Protein AF-A0AAN8GGE6-F1 (afdb_monomer)

pLDDT: mean 89.42, std 13.17, range [39.53, 98.44]

Organism: NCBI:txid159716

Radius of gyration: 21.79 Å; Cα contacts (8 Å, |Δi|>4): 228; chains: 1; bounding box: 52×51×60 Å

Structure (mmCIF, N/CA/C/O backbone):
data_AF-A0AAN8GGE6-F1
#
_entry.id   AF-A0AAN8GGE6-F1
#
loop_
_atom_site.group_PDB
_atom_site.id
_atom_site.type_symbol
_atom_site.label_atom_id
_atom_site.label_alt_id
_atom_site.label_comp_id
_atom_site.label_asym_id
_atom_site.label_entity_id
_atom_site.label_seq_id
_atom_site.pdbx_PDB_ins_code
_atom_site.Cartn_x
_atom_site.Cartn_y
_atom_site.Cartn_z
_atom_site.occupancy
_atom_site.B_iso_or_equiv
_atom_site.auth_seq_id
_atom_site.auth_comp_id
_atom_site.auth_asym_id
_atom_site.auth_atom_id
_atom_site.pdbx_PDB_model_num
ATOM 1 N N . MET A 1 1 ? -13.659 -5.351 30.958 1.00 67.38 1 MET A N 1
ATOM 2 C CA . MET A 1 1 ? -13.603 -5.005 29.527 1.00 67.38 1 MET A CA 1
ATOM 3 C C . MET A 1 1 ? -12.638 -5.976 28.866 1.00 67.38 1 MET A C 1
ATOM 5 O O . MET A 1 1 ? -11.586 -6.236 29.444 1.00 67.38 1 MET A O 1
ATOM 9 N N . SER A 1 2 ? -13.025 -6.611 27.761 1.00 87.81 2 SER A N 1
ATOM 10 C CA . SER A 1 2 ? -12.141 -7.541 27.042 1.00 87.81 2 SER A CA 1
ATOM 11 C C . SER A 1 2 ? -11.006 -6.789 26.331 1.00 87.81 2 SER A C 1
ATOM 13 O O . SER A 1 2 ? -11.135 -5.594 26.071 1.00 87.81 2 SER A O 1
ATOM 15 N N . LYS A 1 3 ? -9.899 -7.470 25.986 1.00 90.38 3 LYS A N 1
ATOM 16 C CA . LYS A 1 3 ? -8.789 -6.857 25.223 1.00 90.38 3 LYS A CA 1
ATOM 17 C C . LYS A 1 3 ? -9.277 -6.218 23.911 1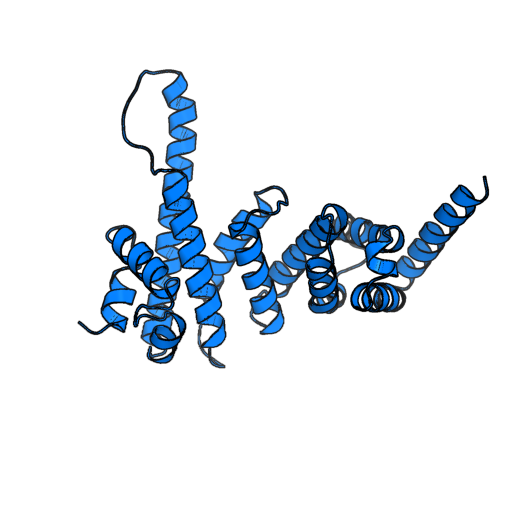.00 90.38 3 LYS A C 1
ATOM 19 O O . LYS A 1 3 ? -8.862 -5.114 23.582 1.00 90.38 3 LYS A O 1
ATOM 24 N N . ARG A 1 4 ? -10.198 -6.893 23.208 1.00 93.50 4 ARG A N 1
ATOM 25 C CA . ARG A 1 4 ? -10.835 -6.415 21.967 1.00 93.50 4 ARG A CA 1
ATOM 26 C C . ARG A 1 4 ? -11.615 -5.121 22.173 1.00 93.50 4 ARG A C 1
ATOM 28 O O . ARG A 1 4 ? -11.459 -4.196 21.392 1.00 93.50 4 ARG A O 1
ATOM 35 N N . GLU A 1 5 ? -12.438 -5.066 23.218 1.00 93.12 5 GLU A N 1
ATOM 36 C CA . GLU A 1 5 ? -13.221 -3.870 23.556 1.00 93.12 5 GLU A CA 1
ATOM 37 C C . GLU A 1 5 ? -12.307 -2.706 23.938 1.00 93.12 5 GLU A C 1
ATOM 39 O O . GLU A 1 5 ? -12.493 -1.608 23.434 1.00 93.12 5 GLU A O 1
ATOM 44 N N . ALA A 1 6 ? -11.282 -2.951 24.758 1.00 94.50 6 ALA A N 1
ATOM 45 C CA . ALA A 1 6 ? -10.338 -1.909 25.155 1.00 94.50 6 ALA A CA 1
ATOM 46 C C . ALA A 1 6 ? -9.578 -1.325 23.951 1.00 94.50 6 ALA A C 1
ATOM 48 O O . ALA A 1 6 ? -9.424 -0.113 23.853 1.00 94.50 6 ALA A O 1
ATOM 49 N N . PHE A 1 7 ? -9.151 -2.176 23.012 1.00 96.56 7 PHE A N 1
ATOM 50 C CA . PHE A 1 7 ? -8.510 -1.724 21.777 1.00 96.56 7 PHE A CA 1
ATOM 51 C C . PHE A 1 7 ? -9.483 -0.986 20.843 1.00 96.56 7 PHE A C 1
ATOM 53 O O . PHE A 1 7 ? -9.129 0.014 20.229 1.00 96.56 7 PHE A O 1
ATOM 60 N N . LEU A 1 8 ? -10.733 -1.445 20.748 1.00 95.81 8 LEU A N 1
ATOM 61 C CA . LEU A 1 8 ? -11.764 -0.769 19.960 1.00 95.81 8 LEU A CA 1
ATOM 62 C C . LEU A 1 8 ? -12.095 0.622 20.528 1.00 95.81 8 LEU A C 1
ATOM 64 O O . LEU A 1 8 ? -12.329 1.562 19.769 1.00 95.81 8 LEU A O 1
ATOM 68 N N . GLU A 1 9 ? -12.144 0.766 21.852 1.00 95.19 9 GLU A N 1
ATOM 69 C CA . GLU A 1 9 ? -12.436 2.046 22.506 1.00 95.19 9 GLU A CA 1
ATOM 70 C C . GLU A 1 9 ? -11.272 3.034 22.480 1.00 95.19 9 GLU A C 1
ATOM 72 O O . GLU A 1 9 ? -11.514 4.238 22.507 1.00 95.19 9 GLU A O 1
ATOM 77 N N . SER A 1 10 ? -10.033 2.559 22.345 1.00 96.06 10 SER A N 1
ATOM 78 C CA . SER A 1 10 ? -8.882 3.455 22.227 1.00 96.06 10 SER A CA 1
ATOM 79 C C . SER A 1 10 ? -8.765 4.124 20.854 1.00 96.06 10 SER A C 1
ATOM 81 O O . SER A 1 10 ? -8.135 5.167 20.742 1.00 96.06 10 SER A O 1
ATOM 83 N N . CYS A 1 11 ? -9.386 3.571 19.805 1.00 94.88 11 CYS A N 1
ATOM 84 C CA . CYS A 1 11 ? -9.305 4.082 18.431 1.00 94.88 11 CYS A CA 1
ATOM 85 C C . CYS A 1 11 ? -10.150 5.357 18.196 1.00 94.88 11 CYS A C 1
ATOM 87 O O . CYS A 1 11 ? -10.961 5.410 17.276 1.00 94.88 11 CYS A O 1
ATOM 89 N N . CYS A 1 12 ? -10.000 6.384 19.025 1.00 93.00 12 CYS A N 1
ATOM 90 C CA . CYS A 1 12 ? -10.613 7.701 18.848 1.00 93.00 12 CYS A CA 1
ATOM 91 C C . CYS A 1 12 ? -9.647 8.806 19.289 1.00 93.00 12 CYS A C 1
ATOM 93 O O . CYS A 1 12 ? -8.657 8.542 19.968 1.00 93.00 12 CYS A O 1
ATOM 95 N N . THR A 1 13 ? -9.932 10.045 18.894 1.00 89.31 13 THR A N 1
ATOM 96 C CA . THR A 1 13 ? -9.102 11.220 19.210 1.00 89.31 13 THR A CA 1
ATOM 97 C C . THR A 1 13 ? -8.959 11.450 20.712 1.00 89.31 13 THR A C 1
ATOM 99 O O . THR A 1 13 ? -7.875 11.761 21.188 1.00 89.31 13 THR A O 1
ATOM 102 N N . GLU A 1 14 ? -10.023 11.211 21.476 1.00 90.50 14 GLU A N 1
ATOM 103 C CA . GLU A 1 14 ? -10.060 11.378 22.936 1.00 90.50 14 GLU A CA 1
ATOM 104 C C . GLU A 1 14 ? -9.128 10.407 23.682 1.00 90.50 14 GLU A C 1
ATOM 106 O O . GLU A 1 14 ? -8.645 10.734 24.762 1.00 90.50 14 GLU A O 1
ATOM 111 N N . ASN A 1 15 ? -8.861 9.228 23.104 1.00 92.25 15 ASN A N 1
ATOM 112 C CA . ASN A 1 15 ? -8.049 8.161 23.703 1.00 92.25 15 ASN A CA 1
ATOM 113 C C . ASN A 1 15 ? -6.827 7.812 22.835 1.00 92.25 15 ASN A C 1
ATOM 115 O O . ASN A 1 15 ? -6.328 6.682 22.868 1.00 92.25 15 ASN A O 1
ATOM 119 N N . VAL A 1 16 ? -6.338 8.769 22.043 1.00 93.25 16 VAL A N 1
ATOM 120 C CA . VAL A 1 16 ? -5.270 8.534 21.061 1.00 93.25 16 VAL A CA 1
ATOM 121 C C . VAL A 1 16 ? -3.981 8.006 21.704 1.00 93.25 16 VAL A C 1
ATOM 123 O O . VAL A 1 16 ? -3.332 7.117 21.150 1.00 93.25 16 VAL A O 1
ATOM 126 N N . ASP A 1 17 ? -3.648 8.459 22.914 1.00 93.94 17 ASP A N 1
ATOM 127 C CA . ASP A 1 17 ? -2.483 7.973 23.661 1.00 93.94 17 ASP A CA 1
ATOM 128 C C . ASP A 1 17 ? -2.610 6.492 24.043 1.00 93.94 17 ASP A C 1
ATOM 130 O O . ASP A 1 17 ? -1.637 5.736 23.959 1.00 93.94 17 ASP A O 1
ATOM 134 N N . ASP A 1 18 ? -3.815 6.039 24.403 1.00 95.12 18 ASP A N 1
ATOM 135 C CA . ASP A 1 18 ? -4.077 4.627 24.680 1.00 95.12 18 ASP A CA 1
ATOM 136 C C . ASP A 1 18 ? -3.971 3.790 23.402 1.00 95.12 18 ASP A C 1
ATOM 138 O O . ASP A 1 18 ? -3.413 2.688 23.427 1.00 95.12 18 ASP A O 1
ATOM 142 N N . PHE A 1 19 ? -4.441 4.312 22.263 1.00 96.88 19 PHE A N 1
ATOM 143 C CA . PHE A 1 19 ? -4.245 3.668 20.965 1.00 96.88 19 PHE A CA 1
ATOM 144 C C . PHE A 1 19 ? -2.756 3.500 20.660 1.00 96.88 19 PHE A C 1
ATOM 146 O O . PHE A 1 19 ? -2.301 2.380 20.415 1.00 96.88 19 PHE A O 1
ATOM 153 N N . LEU A 1 20 ? -1.974 4.577 20.754 1.00 96.00 20 LEU A N 1
ATOM 154 C CA . LEU A 1 20 ? -0.531 4.538 20.522 1.00 96.00 20 LEU A CA 1
ATOM 155 C C . LEU A 1 20 ? 0.178 3.588 21.490 1.00 96.00 20 LEU A C 1
ATOM 157 O O . LEU A 1 20 ? 1.096 2.869 21.086 1.00 96.00 20 LEU A O 1
ATOM 161 N N . ARG A 1 21 ? -0.278 3.505 22.743 1.00 94.94 21 ARG A N 1
ATOM 162 C CA . AR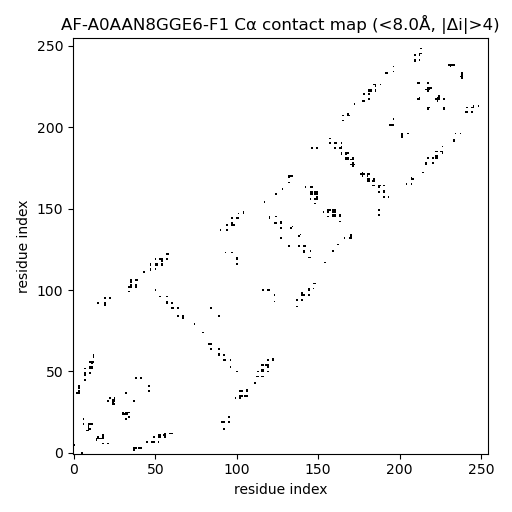G A 1 21 ? 0.227 2.531 23.711 1.00 94.94 21 ARG A CA 1
ATOM 163 C C . ARG A 1 21 ? -0.021 1.093 23.255 1.00 94.94 21 ARG A C 1
ATOM 165 O O . ARG A 1 21 ? 0.901 0.285 23.331 1.00 94.94 21 ARG A O 1
ATOM 172 N N . PHE A 1 22 ? -1.203 0.758 22.737 1.00 95.94 22 PHE A N 1
ATOM 173 C CA . PHE A 1 22 ? -1.452 -0.573 22.164 1.00 95.94 22 PHE A CA 1
ATOM 174 C C . PHE A 1 22 ? -0.552 -0.873 20.960 1.00 95.94 22 PHE A C 1
ATOM 176 O O . PHE A 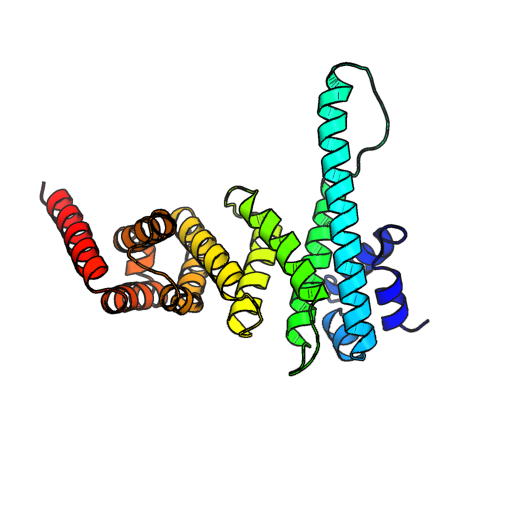1 22 ? -0.020 -1.981 20.854 1.00 95.94 22 PHE A O 1
ATOM 183 N N . ILE A 1 23 ? -0.313 0.112 20.089 1.00 96.00 23 ILE A N 1
ATOM 184 C CA . ILE A 1 23 ? 0.617 -0.036 18.960 1.00 96.00 23 ILE A CA 1
ATOM 185 C C . ILE A 1 23 ? 2.046 -0.302 19.453 1.00 96.00 23 ILE A C 1
ATOM 187 O O . ILE A 1 23 ? 2.739 -1.169 18.914 1.00 96.00 23 ILE A O 1
ATOM 191 N N . GLN A 1 24 ? 2.492 0.398 20.499 1.00 93.94 24 GLN A N 1
ATOM 192 C CA . GLN A 1 24 ? 3.794 0.154 21.121 1.00 93.94 24 GLN A CA 1
ATOM 193 C C . GLN A 1 24 ? 3.881 -1.243 21.744 1.00 93.94 24 GLN A C 1
ATOM 195 O O . GLN A 1 24 ? 4.893 -1.919 21.557 1.00 93.94 24 GLN A O 1
ATOM 200 N N . LEU A 1 25 ? 2.827 -1.698 22.431 1.00 93.94 25 LEU A N 1
ATOM 201 C CA . LEU A 1 25 ? 2.770 -3.043 23.007 1.00 93.94 25 LEU A CA 1
ATOM 202 C C . LEU A 1 25 ? 2.900 -4.121 21.925 1.00 93.94 25 LEU A C 1
ATOM 204 O O . LEU A 1 25 ? 3.713 -5.020 22.087 1.00 93.94 25 LEU A O 1
ATOM 208 N N . HIS A 1 26 ? 2.206 -3.987 20.791 1.00 93.88 26 HIS A N 1
ATOM 209 C CA . HIS A 1 26 ? 2.340 -4.929 19.672 1.00 93.88 26 HIS A CA 1
ATOM 210 C C . HIS A 1 26 ? 3.750 -4.950 19.062 1.00 93.88 26 HIS A C 1
ATOM 212 O O . HIS A 1 26 ? 4.267 -6.002 18.686 1.00 93.88 26 HIS A O 1
ATOM 218 N N . ARG A 1 27 ? 4.420 -3.796 18.982 1.00 91.94 27 ARG A N 1
ATOM 219 C CA . ARG A 1 27 ? 5.813 -3.732 18.503 1.00 91.94 27 ARG A CA 1
ATOM 220 C C . ARG A 1 27 ? 6.788 -4.376 19.479 1.00 91.94 27 ARG A C 1
ATOM 222 O O . ARG A 1 27 ? 7.837 -4.875 19.058 1.00 91.94 27 ARG A O 1
ATOM 229 N N . ASN A 1 28 ? 6.460 -4.362 20.767 1.00 90.75 28 ASN A N 1
ATOM 230 C CA . ASN A 1 28 ? 7.264 -4.998 21.787 1.00 90.75 28 ASN A CA 1
ATOM 231 C C . ASN A 1 28 ? 6.949 -6.498 21.879 1.00 90.75 28 ASN A C 1
ATOM 233 O O . ASN A 1 28 ? 6.062 -6.927 22.605 1.00 90.75 28 ASN A O 1
ATOM 237 N N . LYS A 1 29 ? 7.757 -7.317 21.199 1.00 77.44 29 LYS A N 1
ATOM 238 C CA . LYS A 1 29 ? 7.593 -8.782 21.141 1.00 77.44 29 LYS A CA 1
ATOM 239 C C . LYS A 1 29 ? 7.678 -9.512 22.490 1.00 77.44 29 LYS A C 1
ATOM 241 O O . LYS A 1 29 ? 7.500 -10.726 22.523 1.00 77.44 29 LYS A O 1
ATOM 246 N N . THR A 1 30 ? 8.024 -8.824 23.579 1.00 81.62 30 THR A N 1
ATOM 247 C CA . THR A 1 30 ? 8.014 -9.399 24.932 1.00 81.62 30 THR A CA 1
ATOM 248 C C . THR A 1 30 ? 6.671 -9.240 25.642 1.00 81.62 30 THR A C 1
ATOM 250 O O . THR A 1 30 ? 6.470 -9.862 26.681 1.00 81.62 30 THR A O 1
ATOM 253 N N . GLU A 1 31 ? 5.773 -8.404 25.119 1.00 80.12 31 GLU A N 1
ATOM 254 C CA . GLU A 1 31 ? 4.458 -8.129 25.698 1.00 80.12 31 GLU A CA 1
ATOM 255 C C . GLU A 1 31 ? 3.378 -9.055 25.107 1.00 80.12 31 GLU A C 1
ATOM 257 O O . GLU A 1 31 ? 3.472 -9.464 23.950 1.00 80.12 31 GLU A O 1
ATOM 262 N N . PRO A 1 32 ? 2.316 -9.392 25.864 1.00 85.00 32 PRO A N 1
ATOM 263 C CA . PRO A 1 32 ? 1.293 -10.362 25.459 1.00 85.00 32 PRO A CA 1
ATOM 264 C C . PRO A 1 32 ? 0.151 -9.740 24.629 1.00 85.00 32 PRO A C 1
ATOM 266 O O . PRO A 1 32 ? -0.997 -10.199 24.711 1.00 85.00 32 PRO A O 1
ATOM 269 N N . PHE A 1 33 ? 0.412 -8.635 23.928 1.00 92.56 33 PHE A N 1
ATOM 270 C CA . PHE A 1 33 ? -0.580 -7.958 23.095 1.00 92.56 33 PHE A CA 1
ATOM 271 C C . PHE A 1 33 ? -0.138 -7.987 21.640 1.00 92.56 33 PHE A C 1
ATOM 273 O O . PHE A 1 33 ? 0.924 -7.470 21.310 1.00 92.56 33 PHE A O 1
ATOM 280 N N . ASP A 1 34 ? -0.989 -8.534 20.781 1.00 94.25 34 ASP A N 1
ATOM 281 C CA . ASP A 1 34 ? -0.763 -8.590 19.348 1.00 94.25 34 ASP A CA 1
ATOM 282 C C . ASP A 1 34 ? -2.017 -8.129 18.593 1.00 94.25 34 ASP A C 1
ATOM 284 O O . ASP A 1 34 ? -3.132 -8.571 18.877 1.00 94.25 34 ASP A O 1
ATOM 288 N N . VAL A 1 35 ? -1.839 -7.195 17.655 1.00 96.25 35 VAL A N 1
ATOM 289 C CA . VAL A 1 35 ? -2.949 -6.626 16.879 1.00 96.25 35 VAL A CA 1
ATOM 290 C C . VAL A 1 35 ? -3.565 -7.674 15.952 1.00 96.25 35 VAL A C 1
ATOM 292 O O . VAL A 1 35 ? -4.786 -7.694 15.812 1.00 96.25 35 VAL A O 1
ATOM 295 N N . GLU A 1 36 ? -2.765 -8.557 15.346 1.00 95.00 36 GLU A N 1
ATOM 296 C CA . GLU A 1 36 ? -3.264 -9.612 14.460 1.00 95.00 36 GLU A CA 1
ATOM 297 C C . GLU A 1 36 ? -4.168 -10.572 15.243 1.00 95.00 36 GLU A C 1
ATOM 299 O O . GLU A 1 36 ? -5.299 -10.824 14.827 1.00 95.00 36 GLU A O 1
ATOM 304 N N . GLU A 1 37 ? -3.721 -11.031 16.417 1.00 94.69 37 GLU A N 1
ATOM 305 C CA . GLU A 1 37 ? -4.505 -11.903 17.304 1.00 94.69 37 GLU A CA 1
ATOM 306 C C . GLU A 1 37 ? -5.831 -11.249 17.719 1.00 94.69 37 GLU A C 1
ATOM 308 O O . GLU A 1 37 ? -6.901 -11.850 17.597 1.00 94.69 37 GLU A O 1
ATOM 313 N N . VAL A 1 38 ? -5.790 -9.983 18.146 1.00 96.19 38 VAL A N 1
ATOM 314 C CA . VAL A 1 38 ? -6.995 -9.237 18.544 1.00 96.19 38 VAL A CA 1
ATOM 315 C C . VAL A 1 38 ? -7.986 -9.122 17.382 1.00 96.19 38 VAL A C 1
ATOM 317 O O . VAL A 1 38 ? -9.188 -9.315 17.578 1.00 96.19 38 VAL A O 1
ATOM 320 N N . LEU A 1 39 ? -7.500 -8.843 16.172 1.00 96.38 39 LEU A N 1
ATOM 321 C CA . LEU A 1 39 ? -8.319 -8.737 14.963 1.00 96.38 39 LEU A CA 1
ATOM 322 C C . LEU A 1 39 ? -8.910 -10.086 14.518 1.00 96.38 39 LEU A C 1
ATOM 324 O O . LEU A 1 39 ? -10.042 -10.120 14.020 1.00 96.38 39 LEU A O 1
ATOM 328 N N . GLN A 1 40 ? -8.175 -11.188 14.707 1.00 95.25 40 GLN A N 1
ATOM 329 C CA . GLN A 1 40 ? -8.659 -12.550 14.453 1.00 95.25 40 GLN A CA 1
ATOM 330 C C . GLN A 1 40 ? -9.796 -12.930 15.407 1.00 95.25 40 GLN A C 1
ATOM 332 O O . GLN A 1 40 ? -10.769 -13.559 14.992 1.00 95.25 40 GLN A O 1
ATOM 337 N N . GLU A 1 41 ? -9.703 -12.523 16.675 1.00 95.06 41 GLU A N 1
ATOM 338 C CA . GLU A 1 41 ? -10.746 -12.773 17.670 1.00 95.06 41 GLU A CA 1
ATOM 339 C C . GLU A 1 41 ? -11.991 -11.891 17.476 1.00 95.06 41 GLU A C 1
ATOM 341 O O . GLU A 1 41 ? -13.062 -12.213 18.000 1.00 95.06 41 GLU A O 1
ATOM 346 N N . MET A 1 42 ? -11.887 -10.753 16.784 1.00 95.62 42 MET A N 1
ATOM 347 C CA . MET A 1 42 ? -13.035 -9.882 16.522 1.00 95.62 42 MET A CA 1
ATOM 348 C C . MET A 1 42 ? -14.054 -10.554 15.592 1.00 95.62 42 MET A C 1
ATOM 350 O O . MET A 1 42 ? -13.711 -11.301 14.675 1.00 95.62 42 MET A O 1
ATOM 354 N N . ASN A 1 43 ? -15.340 -10.274 15.802 1.00 94.00 43 ASN A N 1
ATOM 355 C CA . ASN A 1 43 ? -16.363 -10.608 14.810 1.00 94.00 43 ASN A CA 1
ATOM 356 C C . ASN A 1 43 ? -16.403 -9.550 13.682 1.00 94.00 43 ASN A C 1
ATOM 358 O O . ASN A 1 43 ? -15.683 -8.549 13.719 1.00 94.00 43 ASN A O 1
ATOM 362 N N . ARG A 1 44 ? -17.242 -9.776 12.665 1.00 94.00 44 ARG A N 1
ATOM 363 C CA . ARG A 1 44 ? -17.364 -8.883 11.497 1.00 94.00 44 ARG A CA 1
ATOM 364 C C . ARG A 1 44 ? -17.766 -7.460 11.881 1.00 94.00 44 ARG A C 1
ATOM 366 O O . ARG A 1 44 ? -17.132 -6.509 11.434 1.00 94.00 44 ARG A O 1
ATOM 373 N N . ASP A 1 45 ? -18.756 -7.323 12.758 1.00 94.12 45 ASP A N 1
ATOM 374 C CA . ASP A 1 45 ? -19.273 -6.020 13.189 1.00 94.12 45 ASP A CA 1
ATOM 375 C C . ASP A 1 45 ? -18.224 -5.232 13.988 1.00 94.12 45 ASP A C 1
ATOM 377 O O . ASP A 1 45 ? -18.073 -4.022 13.814 1.00 94.12 45 ASP A O 1
ATOM 381 N N . GLN A 1 46 ? -17.441 -5.922 14.824 1.00 95.50 46 GLN A N 1
ATOM 382 C CA . GLN A 1 46 ? -16.325 -5.334 15.564 1.00 95.50 46 GLN A CA 1
ATOM 383 C C . GLN A 1 46 ? -15.225 -4.839 14.623 1.00 95.50 46 GLN A C 1
ATOM 385 O O . GLN A 1 46 ? -14.757 -3.715 14.795 1.00 95.50 46 GLN A O 1
ATOM 390 N N . ARG A 1 47 ? -14.850 -5.625 13.603 1.00 96.62 47 ARG A N 1
ATOM 391 C CA . ARG A 1 47 ? -13.879 -5.191 12.585 1.00 96.62 47 ARG A CA 1
ATOM 392 C C . ARG A 1 47 ? -14.372 -3.973 11.811 1.00 96.62 47 ARG A C 1
ATOM 394 O O . ARG A 1 47 ? -13.635 -3.004 11.669 1.00 96.62 47 ARG A O 1
ATOM 401 N N . GLN A 1 48 ? -15.626 -3.983 11.368 1.00 96.06 48 GLN A N 1
ATOM 402 C CA . GLN A 1 48 ? -16.204 -2.850 10.647 1.00 96.06 48 GLN A CA 1
ATOM 403 C C . GLN A 1 48 ? -16.244 -1.586 11.517 1.00 96.06 48 GLN A C 1
ATOM 405 O O . GLN A 1 48 ? -15.888 -0.503 11.050 1.00 96.06 48 GLN A O 1
ATOM 410 N N . THR A 1 49 ? -16.612 -1.728 12.792 1.00 97.06 49 THR A N 1
ATOM 411 C CA . THR A 1 49 ? -16.596 -0.624 13.762 1.00 97.06 49 THR A CA 1
ATOM 412 C C . THR A 1 49 ? -15.182 -0.086 13.961 1.00 97.06 49 THR A C 1
ATOM 414 O O . THR A 1 49 ? -14.984 1.127 13.942 1.00 97.06 49 THR A O 1
ATOM 417 N N . LEU A 1 50 ? -14.191 -0.973 14.098 1.00 98.00 50 LEU A N 1
ATOM 418 C CA . LEU A 1 50 ? -12.787 -0.594 14.221 1.00 98.00 50 LEU A CA 1
ATOM 419 C C . LEU A 1 50 ? -12.328 0.213 13.005 1.00 98.00 50 LEU A C 1
ATOM 421 O O . LEU A 1 50 ? -11.757 1.284 13.167 1.00 98.00 50 LEU A O 1
ATOM 425 N N . TRP A 1 51 ? -12.602 -0.259 11.790 1.00 98.12 51 TRP A N 1
ATOM 426 C CA . TRP A 1 51 ? -12.199 0.446 10.572 1.00 98.12 51 TRP A CA 1
ATOM 427 C C . TRP A 1 51 ? -12.865 1.815 10.441 1.00 98.12 51 TRP A C 1
ATOM 429 O O . TRP A 1 51 ? -12.210 2.767 10.025 1.00 98.12 51 TRP A O 1
ATOM 439 N N . GLY A 1 52 ? -14.138 1.935 10.832 1.00 98.06 52 GLY A N 1
ATOM 440 C CA . GLY A 1 52 ? -14.824 3.227 10.901 1.00 98.06 52 GLY A CA 1
ATOM 441 C C . GLY A 1 52 ? -14.144 4.180 11.883 1.00 98.06 52 GLY A C 1
ATOM 442 O O . GLY A 1 52 ? -13.837 5.315 11.530 1.00 98.06 52 GLY A O 1
ATOM 443 N N . LYS A 1 53 ? -13.824 3.687 13.083 1.00 98.31 53 LYS A N 1
ATOM 444 C CA . LYS A 1 53 ? -13.088 4.434 14.108 1.00 98.31 53 LYS A CA 1
ATOM 445 C C . LYS A 1 53 ? -11.699 4.887 13.631 1.00 98.31 53 LYS A C 1
ATOM 447 O O . LYS A 1 53 ? -11.350 6.049 13.811 1.00 98.31 53 LYS A O 1
ATOM 452 N N . LEU A 1 54 ? -10.943 4.020 12.951 1.00 98.25 54 LEU A N 1
ATOM 453 C CA . LEU A 1 54 ? -9.644 4.369 12.356 1.00 98.25 54 LEU A CA 1
ATOM 454 C C . LEU A 1 54 ? -9.770 5.421 11.245 1.00 98.25 54 LEU A C 1
ATOM 456 O O . LEU A 1 54 ? -8.932 6.316 11.173 1.00 98.25 54 LEU A O 1
ATOM 460 N N . SER A 1 55 ? -10.802 5.331 10.394 1.00 97.56 55 SER A N 1
ATOM 461 C CA . SER A 1 55 ? -11.071 6.327 9.341 1.00 97.56 55 SER A CA 1
ATOM 462 C C . SER A 1 55 ? -11.320 7.709 9.951 1.00 97.56 55 SER A C 1
ATOM 464 O O . SER A 1 55 ? -10.707 8.685 9.515 1.00 97.56 55 SER A O 1
ATOM 466 N N . SER A 1 56 ? -12.150 7.782 11.000 1.00 97.38 56 SER A N 1
ATOM 467 C CA . SER A 1 56 ? -12.419 9.026 11.731 1.00 97.38 56 SER A CA 1
ATOM 468 C C . SER A 1 56 ? -11.177 9.562 12.440 1.00 97.38 56 SER A C 1
ATOM 470 O O . SER A 1 56 ? -10.832 10.720 12.246 1.00 97.38 56 SER A O 1
ATOM 472 N N . LEU A 1 57 ? -10.451 8.716 13.182 1.00 97.00 57 LEU A N 1
ATOM 473 C CA . LEU A 1 57 ? -9.219 9.113 13.872 1.00 97.00 57 LEU A CA 1
ATOM 474 C C . LEU A 1 57 ? -8.191 9.696 12.894 1.00 97.00 57 LEU A C 1
ATOM 476 O O . LEU A 1 57 ? -7.631 10.760 13.140 1.00 97.00 57 LEU A O 1
ATOM 480 N N . LEU A 1 58 ? -7.967 9.019 11.763 1.00 96.00 58 LEU A N 1
ATOM 481 C CA . LEU A 1 58 ? -7.047 9.493 10.733 1.00 96.00 58 LEU A CA 1
ATOM 482 C C . LEU A 1 58 ? -7.525 10.815 10.118 1.00 96.00 58 LEU A C 1
ATOM 484 O O . LEU A 1 58 ? -6.716 11.700 9.861 1.00 96.00 58 LEU A O 1
ATOM 488 N N . GLN A 1 59 ? -8.830 10.965 9.881 1.00 95.19 59 GLN A N 1
ATOM 489 C CA . GLN A 1 59 ? -9.394 12.211 9.373 1.00 95.19 59 GLN A CA 1
ATOM 490 C C . GLN A 1 59 ? -9.178 13.375 10.343 1.00 95.19 59 GLN A C 1
ATOM 492 O O . GLN A 1 59 ? -8.759 14.445 9.904 1.00 95.19 59 GLN A O 1
ATOM 497 N N . ASP A 1 60 ? -9.485 13.180 11.620 1.00 94.00 60 ASP A N 1
ATOM 498 C CA . ASP A 1 60 ? -9.449 14.243 12.619 1.00 94.00 60 ASP A CA 1
ATOM 499 C C . ASP A 1 60 ? -8.017 14.735 12.838 1.00 94.00 60 ASP A C 1
ATOM 501 O O . ASP A 1 60 ? -7.764 15.936 12.744 1.00 94.00 60 ASP A O 1
ATOM 505 N N . VAL A 1 61 ? -7.072 13.804 12.997 1.00 92.38 61 VAL A N 1
ATOM 506 C CA . VAL A 1 61 ? -5.652 14.117 13.200 1.00 92.38 61 VAL A CA 1
ATOM 507 C C . VAL A 1 61 ? -5.056 14.848 11.991 1.00 92.38 61 VAL A C 1
ATOM 509 O O . VAL A 1 61 ? -4.362 15.847 12.153 1.00 92.38 61 VAL A O 1
ATOM 512 N N . LEU A 1 62 ? -5.372 14.425 10.760 1.00 91.06 62 LEU A N 1
ATOM 513 C CA . LEU A 1 62 ? -4.895 15.118 9.553 1.00 91.06 62 LEU A CA 1
ATOM 514 C C . LEU A 1 62 ? -5.539 16.501 9.364 1.00 91.06 62 LEU A C 1
ATOM 516 O O . LEU A 1 62 ? -4.954 17.379 8.729 1.00 91.06 62 LEU A O 1
ATOM 520 N N . GLN A 1 63 ? -6.768 16.707 9.848 1.00 90.00 63 GLN A N 1
ATOM 521 C CA . GLN A 1 63 ? -7.400 18.026 9.817 1.00 90.00 63 GLN A CA 1
ATOM 522 C C . GLN A 1 63 ? -6.806 18.972 10.857 1.00 90.00 63 GLN A C 1
ATOM 524 O O . GLN A 1 63 ? -6.717 20.168 10.588 1.00 90.00 63 GLN A O 1
ATOM 529 N N . GLU A 1 64 ? -6.456 18.459 12.032 1.00 87.00 64 GLU A N 1
ATOM 530 C CA . GLU A 1 64 ? -5.779 19.217 13.081 1.00 87.00 64 GLU A CA 1
ATOM 531 C C . GLU A 1 64 ? -4.416 19.713 12.593 1.00 87.00 64 GLU A C 1
ATOM 533 O O . GLU A 1 64 ? -4.198 20.922 12.588 1.00 87.00 64 GLU A O 1
ATOM 538 N N . GLU A 1 65 ? -3.601 18.830 12.007 1.00 83.00 65 GLU A N 1
ATOM 539 C CA . GLU A 1 65 ? -2.292 19.183 11.432 1.00 83.00 65 GLU A CA 1
ATOM 540 C C . GLU A 1 65 ? -2.397 20.338 10.412 1.00 83.00 65 GLU A C 1
ATOM 542 O O . GLU A 1 65 ? -1.703 21.347 10.516 1.00 83.00 65 GLU A O 1
ATOM 547 N N . ARG A 1 66 ? -3.359 20.274 9.476 1.00 82.81 66 ARG A N 1
ATOM 548 C CA . ARG A 1 66 ? -3.574 21.352 8.485 1.00 82.81 66 ARG A CA 1
ATOM 549 C C . ARG A 1 66 ? -4.039 22.672 9.102 1.00 82.81 66 ARG A C 1
ATOM 551 O O . ARG A 1 66 ? -3.785 23.738 8.538 1.00 82.81 66 ARG A O 1
ATOM 558 N N . ARG A 1 67 ? -4.811 22.626 10.196 1.00 79.38 67 ARG A N 1
ATOM 559 C CA . ARG A 1 67 ? -5.259 23.842 10.898 1.00 79.38 67 ARG A CA 1
ATOM 560 C C . ARG A 1 67 ? -4.085 24.507 11.598 1.00 79.38 67 ARG A C 1
ATOM 562 O O . ARG A 1 67 ? -4.010 25.733 11.568 1.00 79.38 67 ARG A O 1
ATOM 569 N N . GLU A 1 68 ? -3.203 23.712 12.193 1.00 72.50 68 GLU A N 1
ATOM 570 C CA . GLU A 1 68 ? -1.999 24.193 12.859 1.00 72.50 68 GLU A CA 1
ATOM 571 C C . GLU A 1 68 ? -1.038 24.836 11.858 1.00 72.50 68 GLU A C 1
ATOM 573 O O . GLU A 1 68 ? -0.720 26.011 12.038 1.00 72.50 68 GLU A O 1
ATOM 578 N N . GLU A 1 69 ? -0.717 24.168 10.743 1.00 66.31 69 GLU A N 1
ATOM 579 C CA . GLU A 1 69 ? 0.126 24.720 9.664 1.00 66.31 69 GLU A CA 1
ATOM 580 C C . GLU A 1 69 ? -0.405 26.076 9.156 1.00 66.31 69 GLU A C 1
ATOM 582 O O . GLU A 1 69 ? 0.312 27.076 9.120 1.00 66.31 69 GLU A O 1
ATOM 587 N N . GLY A 1 70 ? -1.706 26.161 8.853 1.00 62.09 70 GLY A N 1
ATOM 588 C CA . GLY A 1 70 ? -2.334 27.410 8.401 1.00 62.09 70 GLY A CA 1
ATOM 589 C C . GLY A 1 70 ? -2.500 28.481 9.492 1.00 62.09 70 GLY A C 1
ATOM 590 O O . GLY A 1 70 ? -2.840 29.631 9.183 1.00 62.09 70 GLY A O 1
ATOM 591 N N . SER A 1 71 ? -2.315 28.116 10.765 1.00 59.25 71 SER A N 1
ATOM 592 C CA . SER A 1 71 ? -2.313 29.035 11.906 1.00 59.25 71 SER A CA 1
ATOM 593 C C . SER A 1 71 ? -0.912 29.533 12.245 1.00 59.25 71 SER A C 1
ATOM 595 O O . SER A 1 71 ? -0.790 30.690 12.635 1.00 59.25 71 SER A O 1
ATOM 597 N N . GLU A 1 72 ? 0.130 28.723 12.041 1.00 55.22 72 GLU A N 1
ATOM 598 C CA . GLU A 1 72 ? 1.536 29.112 12.185 1.00 55.22 72 GLU A CA 1
ATOM 599 C C . GLU A 1 72 ? 1.933 30.124 11.109 1.00 55.22 72 GLU A C 1
ATOM 601 O O . GLU A 1 72 ? 2.428 31.196 11.454 1.00 55.22 72 GLU A O 1
ATOM 606 N N . GLU A 1 73 ? 1.549 29.895 9.847 1.00 54.72 73 GLU A N 1
ATOM 607 C CA . GLU A 1 73 ? 1.701 30.883 8.761 1.00 54.72 73 GLU A CA 1
ATOM 608 C C . GLU A 1 73 ? 0.995 32.220 9.070 1.00 54.72 73 GLU A C 1
ATOM 610 O O . GLU A 1 73 ? 1.384 33.274 8.569 1.00 54.72 73 GLU A O 1
ATOM 615 N N . ARG A 1 74 ? -0.045 32.199 9.917 1.00 50.62 74 ARG A N 1
ATOM 616 C CA . ARG A 1 74 ? -0.766 33.395 10.389 1.00 50.62 74 ARG A CA 1
ATOM 617 C C . ARG A 1 74 ? -0.234 33.967 11.711 1.00 50.62 74 ARG A C 1
ATOM 619 O O . ARG A 1 74 ? -0.478 35.137 11.996 1.00 50.62 74 ARG A O 1
ATOM 626 N N . ARG A 1 75 ? 0.452 33.162 12.529 1.00 47.53 75 ARG A N 1
ATOM 627 C CA . ARG A 1 75 ? 1.048 33.526 13.830 1.00 47.53 75 ARG A CA 1
ATOM 628 C C . ARG A 1 75 ? 2.472 34.057 13.695 1.00 47.53 75 ARG A C 1
ATOM 630 O O . ARG A 1 75 ? 2.912 34.770 14.590 1.00 47.53 75 ARG A O 1
ATOM 637 N N . GLU A 1 76 ? 3.162 33.830 12.579 1.00 50.44 76 GLU A N 1
ATOM 638 C CA . GLU A 1 76 ? 4.424 34.531 12.285 1.00 50.44 76 GLU A CA 1
ATOM 639 C C . GLU A 1 76 ? 4.253 36.070 12.215 1.00 50.44 76 GLU A C 1
ATOM 641 O O . GLU A 1 76 ? 5.229 36.805 12.359 1.00 50.44 76 GLU A O 1
ATOM 646 N N . GLU A 1 77 ? 3.014 36.582 12.123 1.00 51.25 77 GLU A N 1
ATOM 647 C CA . GLU A 1 77 ? 2.684 38.011 12.267 1.00 51.25 77 GLU A CA 1
ATOM 648 C C . GLU A 1 77 ? 2.241 38.441 13.689 1.00 51.25 77 GLU A C 1
ATOM 650 O O . GLU A 1 77 ? 2.092 39.639 13.943 1.00 51.25 77 GLU A O 1
ATOM 655 N N . ALA A 1 78 ? 2.053 37.525 14.650 1.00 43.25 78 ALA A N 1
ATOM 656 C CA . ALA A 1 78 ? 1.636 37.866 16.016 1.00 43.25 78 ALA A CA 1
ATOM 657 C C . ALA A 1 78 ? 2.090 36.836 17.073 1.00 43.25 78 ALA A C 1
ATOM 659 O O . ALA A 1 78 ? 1.649 35.691 17.104 1.00 43.25 78 ALA A O 1
ATOM 660 N N . MET A 1 79 ? 2.943 37.312 17.981 1.00 49.59 79 MET A N 1
ATOM 661 C CA . MET A 1 79 ? 3.623 36.613 19.078 1.00 49.59 79 MET A CA 1
ATOM 662 C C . MET A 1 79 ? 2.782 35.595 19.895 1.00 49.59 79 MET A C 1
ATOM 664 O O . MET A 1 79 ? 1.835 35.963 20.580 1.00 49.59 79 MET A O 1
ATOM 668 N N . GLU A 1 80 ? 3.279 34.352 19.856 1.00 50.97 80 GLU A N 1
ATOM 669 C CA . GLU A 1 80 ? 3.422 33.282 20.870 1.00 50.97 80 GLU A CA 1
ATOM 670 C C . GLU A 1 80 ? 2.250 32.627 21.660 1.00 50.97 80 GLU A C 1
ATOM 672 O O . GLU A 1 80 ? 1.438 33.258 22.329 1.00 50.97 80 GLU A O 1
ATOM 677 N N . VAL A 1 81 ? 2.392 31.288 21.691 1.00 48.25 81 VAL A N 1
ATOM 678 C CA . VAL A 1 81 ? 1.915 30.211 22.589 1.00 48.25 81 VAL A CA 1
ATOM 679 C C . VAL A 1 81 ? 0.471 29.716 22.458 1.00 48.25 81 VAL A C 1
ATOM 681 O O . VAL A 1 81 ? -0.459 30.291 23.003 1.00 48.25 81 VAL A O 1
ATOM 684 N N . GLU A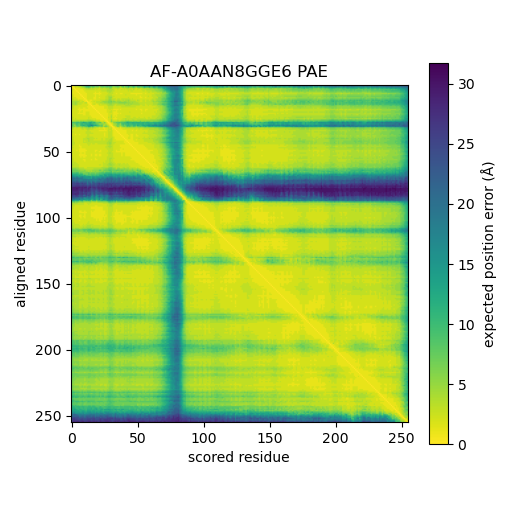 1 82 ? 0.326 28.536 21.848 1.00 39.53 82 GLU A N 1
ATOM 685 C CA . GLU A 1 82 ? -0.377 27.383 22.440 1.00 39.53 82 GLU A CA 1
ATOM 686 C C . GLU A 1 82 ? 0.117 26.098 21.755 1.00 39.53 82 GLU A C 1
ATOM 688 O O . GLU A 1 82 ? 0.524 26.151 20.596 1.00 39.53 82 GLU A O 1
ATOM 693 N N . ALA A 1 83 ? 0.186 25.002 22.517 1.00 45.12 83 ALA A N 1
ATOM 694 C CA . ALA A 1 83 ? 0.893 23.767 22.182 1.00 45.12 83 ALA A CA 1
ATOM 695 C C . ALA A 1 83 ? 0.393 23.142 20.872 1.00 45.12 83 ALA A C 1
ATOM 697 O O . ALA A 1 83 ? -0.715 22.618 20.834 1.00 45.12 83 ALA A O 1
ATOM 698 N N . ALA A 1 84 ? 1.232 23.196 19.837 1.00 44.19 84 ALA A N 1
ATOM 699 C CA . ALA A 1 84 ? 1.060 22.422 18.616 1.00 44.19 84 ALA A CA 1
ATOM 700 C C . ALA A 1 84 ? 1.004 20.927 18.953 1.00 44.19 84 ALA A C 1
ATOM 702 O O . ALA A 1 84 ? 1.722 20.471 19.859 1.00 44.19 84 ALA A O 1
ATOM 703 N N . ALA A 1 85 ? 0.208 20.157 18.213 1.00 45.41 85 ALA A N 1
ATOM 704 C CA . ALA A 1 85 ? 0.441 18.730 18.118 1.00 45.41 85 ALA A CA 1
ATOM 705 C C . ALA A 1 85 ? 1.912 18.543 17.724 1.00 45.41 85 ALA A C 1
ATOM 707 O O . ALA A 1 85 ? 2.384 19.087 16.727 1.00 45.41 85 ALA A O 1
ATOM 708 N N . ASP A 1 86 ? 2.681 17.825 18.546 1.00 51.12 86 ASP A N 1
ATOM 709 C CA . ASP A 1 86 ? 4.055 17.482 18.189 1.00 51.12 86 ASP A CA 1
ATOM 710 C C . ASP A 1 86 ? 4.000 16.825 16.794 1.00 51.12 86 ASP A C 1
ATOM 712 O O . ASP A 1 86 ? 3.270 15.843 16.645 1.00 51.12 86 ASP A O 1
ATOM 716 N N . PRO A 1 87 ? 4.721 17.307 15.763 1.00 58.53 87 PRO A N 1
ATOM 717 C CA . PRO A 1 87 ? 4.752 16.670 14.440 1.00 5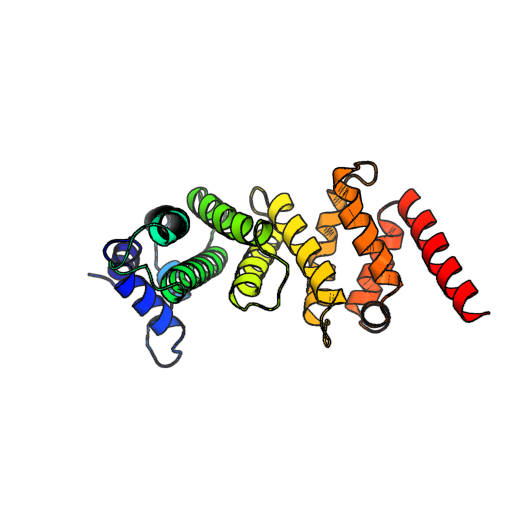8.53 87 PRO A CA 1
ATOM 718 C C . PRO A 1 87 ? 5.136 15.177 14.507 1.00 58.53 87 PRO A C 1
ATOM 720 O O . PRO A 1 87 ? 4.911 14.395 13.578 1.00 58.53 87 PRO A O 1
ATOM 723 N N . SER A 1 88 ? 5.724 14.744 15.629 1.00 73.06 88 SER A N 1
ATOM 724 C CA . SER A 1 88 ? 5.949 13.336 15.952 1.00 73.06 88 SER A CA 1
ATOM 725 C C . SER A 1 88 ? 4.661 12.552 16.277 1.00 73.06 88 SER A C 1
ATOM 727 O O . SER A 1 88 ? 4.585 11.353 15.982 1.00 73.06 88 SER A O 1
ATOM 729 N N . HIS A 1 89 ? 3.641 13.203 16.836 1.00 84.62 89 HIS A N 1
ATOM 730 C CA . HIS A 1 89 ? 2.386 12.615 17.297 1.00 84.62 89 HIS A CA 1
ATOM 731 C C . HIS A 1 89 ? 1.477 12.225 16.132 1.00 84.62 89 HIS A C 1
ATOM 733 O O . HIS A 1 89 ? 1.134 11.047 16.015 1.00 84.62 89 HIS A O 1
ATOM 739 N N . VAL A 1 90 ? 1.176 13.144 15.206 1.00 90.12 90 VAL A N 1
ATOM 740 C CA . VAL A 1 90 ? 0.376 12.822 14.007 1.00 90.12 90 VAL A CA 1
ATOM 741 C C . VAL A 1 90 ? 1.025 11.695 13.218 1.00 90.12 90 VAL A C 1
ATOM 743 O O . VAL A 1 90 ? 0.389 10.689 12.894 1.0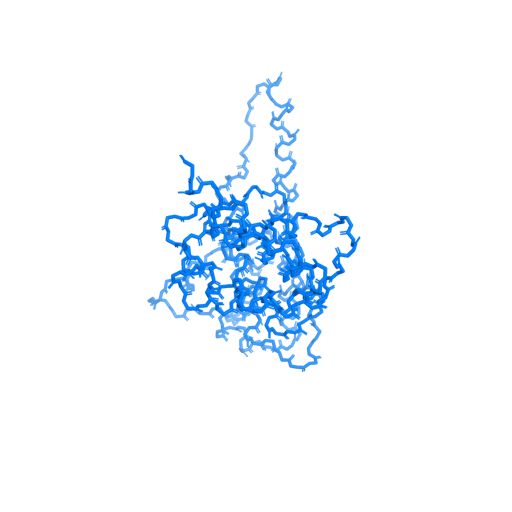0 90.12 90 VAL A O 1
ATOM 746 N N . ARG A 1 91 ? 2.338 11.792 13.000 1.00 91.00 91 ARG A N 1
ATOM 747 C CA . ARG A 1 91 ? 3.101 10.744 12.328 1.00 91.00 91 ARG A CA 1
ATOM 748 C C . ARG A 1 91 ? 2.995 9.391 13.034 1.00 91.00 91 ARG A C 1
ATOM 750 O O . ARG A 1 91 ? 2.910 8.370 12.353 1.00 91.00 91 ARG A O 1
ATOM 757 N N . SER A 1 92 ? 2.992 9.372 14.367 1.00 94.12 92 SER A N 1
ATOM 758 C CA . SER A 1 92 ? 2.823 8.149 15.161 1.00 94.12 92 SER A CA 1
ATOM 759 C C . SER A 1 92 ? 1.421 7.557 15.011 1.00 94.12 92 SER A C 1
ATOM 761 O O . SER A 1 92 ? 1.289 6.337 14.901 1.00 94.12 92 SER A O 1
ATOM 763 N N . VAL A 1 93 ? 0.383 8.397 14.941 1.00 96.12 93 VAL A N 1
ATOM 764 C CA . VAL A 1 93 ? -0.994 7.946 14.694 1.00 96.12 93 VAL A CA 1
ATOM 765 C C . VAL A 1 93 ? -1.123 7.356 13.296 1.00 96.12 93 VAL A C 1
ATOM 767 O O . VAL A 1 93 ? -1.609 6.236 13.162 1.00 96.12 93 VAL A O 1
ATOM 770 N N . VAL A 1 94 ? -0.631 8.044 12.263 1.00 96.00 94 VAL A N 1
ATOM 771 C CA . VAL A 1 94 ? -0.670 7.556 10.873 1.00 96.00 94 VAL A CA 1
ATOM 772 C C . VAL A 1 94 ? 0.072 6.221 10.743 1.00 96.00 94 VAL A C 1
ATOM 774 O O . VAL A 1 94 ? -0.421 5.288 10.108 1.00 96.00 94 VAL A O 1
ATOM 777 N N . ASP A 1 95 ? 1.236 6.095 11.380 1.00 95.75 95 ASP A N 1
ATOM 778 C CA . ASP A 1 95 ? 2.028 4.862 11.435 1.00 95.75 95 ASP A CA 1
ATOM 779 C C . ASP A 1 95 ? 1.284 3.728 12.169 1.00 95.75 95 ASP A C 1
ATOM 781 O O . ASP A 1 95 ? 1.255 2.589 11.698 1.00 95.75 95 ASP A O 1
ATOM 785 N N . GLY A 1 96 ? 0.605 4.036 13.278 1.00 97.56 96 GLY A N 1
ATOM 786 C CA . GLY A 1 96 ? -0.266 3.098 13.988 1.00 97.56 96 GLY A CA 1
ATOM 787 C C . GLY A 1 96 ? -1.462 2.638 13.153 1.00 97.56 96 GLY A C 1
ATOM 788 O O . GLY A 1 96 ? -1.704 1.438 13.033 1.00 97.56 96 GLY A O 1
ATOM 789 N N . VAL A 1 97 ? -2.182 3.567 12.521 1.00 98.31 97 VAL A N 1
ATOM 790 C CA . VAL A 1 97 ? -3.330 3.271 11.647 1.00 98.31 97 VAL A CA 1
ATOM 791 C C . VAL A 1 97 ? -2.895 2.424 10.450 1.00 98.31 97 VAL A C 1
ATOM 793 O O . VAL A 1 97 ? -3.555 1.436 10.129 1.00 98.31 97 VAL A O 1
ATOM 796 N N . THR A 1 98 ? -1.756 2.752 9.831 1.00 98.31 98 THR A N 1
ATOM 797 C CA . THR A 1 98 ? -1.184 1.977 8.716 1.00 98.31 98 THR A CA 1
ATOM 798 C C . THR A 1 98 ? -0.897 0.536 9.133 1.00 98.31 98 THR A C 1
ATOM 800 O O . THR A 1 98 ? -1.217 -0.396 8.392 1.00 98.31 98 THR A O 1
ATOM 803 N N . LEU A 1 99 ? -0.342 0.338 10.334 1.00 97.94 99 LEU A N 1
ATOM 804 C CA . LEU A 1 99 ? -0.096 -0.989 10.893 1.00 97.94 99 LEU A CA 1
ATOM 805 C C . LEU A 1 99 ? -1.405 -1.762 11.071 1.00 97.94 99 LEU A C 1
ATOM 807 O O . LEU A 1 99 ? -1.529 -2.871 10.556 1.00 97.94 99 LEU A O 1
ATOM 811 N N . VAL A 1 100 ? -2.405 -1.181 11.740 1.00 98.31 100 VAL A N 1
ATOM 812 C CA . VAL A 1 100 ? -3.683 -1.871 11.993 1.00 98.31 100 VAL A CA 1
ATOM 813 C C . VAL A 1 100 ? -4.423 -2.175 10.688 1.00 98.31 100 VAL A C 1
ATOM 815 O O . VAL A 1 100 ? -5.033 -3.237 10.564 1.00 98.31 100 VAL A O 1
ATOM 818 N N . ALA A 1 101 ? -4.338 -1.295 9.688 1.00 98.38 101 ALA A N 1
ATOM 819 C CA . ALA A 1 101 ? -4.885 -1.542 8.357 1.00 98.38 101 ALA A CA 1
ATOM 820 C C . ALA A 1 101 ? -4.186 -2.723 7.658 1.00 98.38 101 ALA A C 1
ATOM 822 O O . ALA A 1 101 ? -4.856 -3.580 7.081 1.00 98.38 101 ALA A O 1
ATOM 823 N N . ALA A 1 102 ? -2.856 -2.818 7.753 1.00 98.00 102 ALA A N 1
ATOM 824 C CA . ALA A 1 102 ? -2.098 -3.937 7.196 1.00 98.00 102 ALA A CA 1
ATOM 825 C C . ALA A 1 102 ? -2.446 -5.271 7.877 1.00 98.00 102 ALA A C 1
ATOM 827 O O . ALA A 1 102 ? -2.655 -6.274 7.193 1.00 98.00 102 ALA A O 1
ATOM 828 N N . GLU A 1 103 ? -2.574 -5.277 9.204 1.00 97.75 103 GLU A N 1
ATOM 829 C CA . GLU A 1 103 ? -3.007 -6.453 9.967 1.00 97.75 103 GLU A CA 1
ATOM 830 C C . GLU A 1 103 ? -4.466 -6.830 9.658 1.00 97.75 103 GLU A C 1
ATOM 832 O O . GLU A 1 103 ? -4.798 -8.005 9.489 1.00 97.75 103 GLU A O 1
ATOM 837 N N . SER A 1 104 ? -5.331 -5.833 9.447 1.00 97.88 104 SER A N 1
ATOM 838 C CA . SER A 1 104 ? -6.725 -6.043 9.038 1.00 97.88 104 SER A CA 1
ATOM 839 C C . SER A 1 104 ? -6.836 -6.779 7.705 1.00 97.88 104 SER A C 1
ATOM 841 O O . SER A 1 104 ? -7.707 -7.635 7.551 1.00 97.88 104 SER A O 1
ATOM 843 N N . LEU A 1 105 ? -5.934 -6.517 6.751 1.00 97.12 105 LEU A N 1
ATOM 844 C CA . LEU A 1 105 ? -5.922 -7.243 5.480 1.00 97.12 105 LEU A CA 1
ATOM 845 C C . LEU A 1 105 ? -5.641 -8.734 5.652 1.00 97.12 105 LEU A C 1
ATOM 847 O O . LEU A 1 105 ? -6.172 -9.531 4.877 1.00 97.12 105 LEU A O 1
ATOM 851 N N . LYS A 1 106 ? -4.830 -9.137 6.635 1.00 95.69 106 LYS A N 1
ATOM 852 C CA . LYS A 1 106 ? -4.510 -10.555 6.863 1.00 95.69 106 LYS A CA 1
ATOM 853 C C . LYS A 1 106 ? -5.734 -11.345 7.313 1.00 95.69 106 LYS A C 1
ATOM 855 O O . LYS A 1 106 ? -5.921 -12.472 6.862 1.00 95.69 106 LYS A O 1
ATOM 860 N N . VAL A 1 107 ? -6.580 -10.730 8.138 1.00 95.75 107 VAL A N 1
ATOM 861 C CA . VAL A 1 107 ? -7.772 -11.368 8.717 1.00 95.75 107 VAL A CA 1
ATOM 862 C C . VAL A 1 107 ? -9.050 -11.150 7.903 1.00 95.75 107 VAL A C 1
ATOM 864 O O . VAL A 1 107 ? -10.070 -11.772 8.199 1.00 95.75 107 VAL A O 1
ATOM 867 N N . LEU A 1 108 ? -9.014 -10.266 6.899 1.00 95.31 108 LEU A N 1
ATOM 868 C CA . LEU A 1 108 ? -10.156 -9.965 6.037 1.00 95.31 108 LEU A CA 1
ATOM 869 C C . LEU A 1 108 ? -10.640 -11.231 5.317 1.00 95.31 108 LEU A C 1
ATOM 871 O O . LEU A 1 108 ? -9.865 -11.871 4.597 1.00 95.31 108 LEU A O 1
ATOM 875 N N . GLN A 1 109 ? -11.921 -11.557 5.503 1.00 90.94 109 GLN A N 1
ATOM 876 C CA . GLN A 1 109 ? -12.572 -12.734 4.922 1.00 90.94 109 GLN A CA 1
ATOM 877 C C . GLN A 1 109 ? -13.341 -12.390 3.642 1.00 90.94 109 GLN A C 1
ATOM 879 O O . GLN A 1 109 ? -13.813 -11.265 3.462 1.00 90.94 109 GLN A O 1
ATOM 884 N N . ASP A 1 110 ? -13.544 -13.396 2.792 1.00 88.69 110 ASP A N 1
ATOM 885 C CA . ASP A 1 110 ? -14.341 -13.258 1.574 1.00 88.69 110 ASP A CA 1
ATOM 886 C C . ASP A 1 110 ? -15.789 -12.851 1.892 1.00 88.69 110 ASP A C 1
ATOM 888 O O . ASP A 1 110 ? -16.456 -13.425 2.760 1.00 88.69 110 ASP A O 1
ATOM 892 N N . GLY A 1 111 ? -16.284 -11.844 1.170 1.00 86.88 111 GLY A N 1
ATOM 893 C CA . GLY A 1 111 ? -17.637 -11.305 1.330 1.00 86.88 111 GLY A CA 1
ATOM 894 C C . GLY A 1 111 ? -17.827 -10.349 2.514 1.00 86.88 111 GLY A C 1
ATOM 895 O O . GLY A 1 111 ? -18.940 -9.858 2.705 1.00 86.88 111 GLY A O 1
ATOM 896 N N . GLU A 1 112 ? -16.789 -10.052 3.305 1.00 91.94 112 GLU A N 1
ATOM 897 C CA . GLU A 1 112 ? -16.864 -8.982 4.306 1.00 91.94 112 GLU A CA 1
ATOM 898 C C . GLU A 1 112 ? -16.942 -7.602 3.647 1.00 91.94 112 GLU A C 1
ATOM 900 O O . GLU A 1 112 ? -16.296 -7.329 2.637 1.00 91.94 112 GLU A O 1
ATOM 905 N N . THR A 1 113 ? -17.736 -6.706 4.235 1.00 94.25 113 THR A N 1
ATOM 906 C CA . THR A 1 113 ? -17.793 -5.309 3.795 1.00 94.25 113 THR A CA 1
ATOM 907 C C . THR A 1 113 ? -16.641 -4.543 4.424 1.00 94.25 113 THR A C 1
ATOM 909 O O . THR A 1 113 ? -16.582 -4.418 5.640 1.00 94.25 113 THR A O 1
ATOM 912 N N . TYR A 1 114 ? -15.752 -3.996 3.599 1.00 96.62 114 TYR A N 1
ATOM 913 C CA . TYR A 1 114 ? -14.545 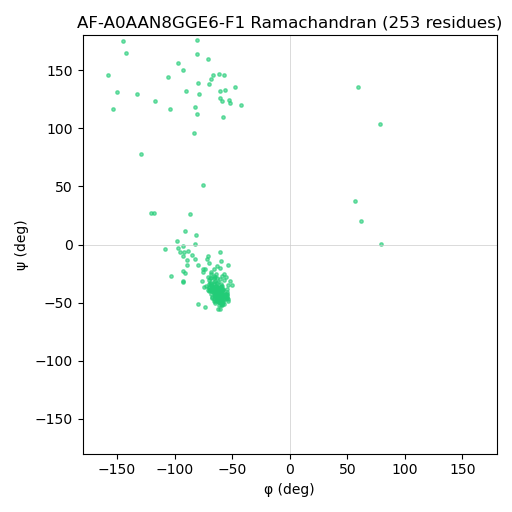-3.287 4.037 1.00 96.62 114 TYR A CA 1
ATOM 914 C C . TYR A 1 114 ? -14.529 -1.814 3.594 1.00 96.62 114 TYR A C 1
ATOM 916 O O . TYR A 1 114 ? -13.464 -1.230 3.424 1.00 96.62 114 TYR A O 1
ATOM 924 N N . SER A 1 115 ? -15.694 -1.183 3.399 1.00 96.94 115 SER A N 1
ATOM 925 C CA . SER A 1 115 ? -15.789 0.205 2.909 1.00 96.94 115 SER A CA 1
ATOM 926 C C . SER A 1 115 ? -15.009 1.201 3.771 1.00 96.94 115 SER A C 1
ATOM 928 O O . SER A 1 115 ? -14.275 2.020 3.233 1.00 96.94 115 SER A O 1
ATOM 930 N N . SER A 1 116 ? -15.079 1.084 5.098 1.00 97.69 116 SER A N 1
ATOM 931 C CA . SER A 1 116 ? -14.317 1.957 6.000 1.00 97.69 116 SER A CA 1
ATOM 932 C C . SER A 1 116 ? -12.811 1.688 5.947 1.00 97.69 116 SER A C 1
ATOM 934 O O . SER A 1 116 ? -12.018 2.614 6.049 1.00 97.69 116 SER A O 1
ATOM 936 N N . LEU A 1 117 ? -12.390 0.439 5.720 1.00 98.06 117 LEU A N 1
ATOM 937 C CA . LEU A 1 117 ? -10.974 0.128 5.510 1.00 98.06 117 LEU A CA 1
ATOM 938 C C . LEU A 1 117 ? -10.480 0.675 4.159 1.00 98.06 117 LEU A C 1
ATOM 940 O O . LEU A 1 117 ? -9.343 1.130 4.061 1.00 98.06 117 LEU A O 1
ATOM 944 N N . LEU A 1 118 ? -11.346 0.677 3.138 1.00 98.38 118 LEU A N 1
ATOM 945 C CA . LEU A 1 118 ? -11.076 1.321 1.852 1.00 98.38 118 LEU A CA 1
ATOM 946 C C . LEU A 1 118 ? -10.906 2.843 2.014 1.00 98.38 118 LEU A C 1
ATOM 948 O O . LEU A 1 118 ? -10.020 3.421 1.396 1.00 98.38 118 LEU A O 1
ATOM 952 N N . GLU A 1 119 ? -11.699 3.504 2.857 1.00 98.19 119 GLU A N 1
ATOM 953 C CA . GLU A 1 119 ? -11.499 4.928 3.178 1.00 98.19 119 GLU A CA 1
ATOM 954 C C . GLU A 1 119 ? -10.161 5.182 3.884 1.00 98.19 119 GLU A C 1
ATOM 956 O O . GLU A 1 119 ? -9.473 6.151 3.563 1.00 98.19 119 GLU A O 1
ATOM 961 N N . VAL A 1 120 ? -9.763 4.302 4.812 1.00 98.44 120 VAL A N 1
ATOM 962 C CA . VAL A 1 120 ? -8.465 4.401 5.497 1.00 98.44 120 VAL A CA 1
ATOM 963 C C . VAL A 1 120 ? -7.319 4.353 4.488 1.00 98.44 120 VAL A C 1
ATOM 965 O O . VAL A 1 120 ? -6.466 5.240 4.504 1.00 98.44 120 VAL A O 1
ATOM 968 N N . ILE A 1 121 ? -7.294 3.363 3.586 1.00 98.25 121 ILE A N 1
ATOM 969 C CA . ILE A 1 121 ? -6.207 3.271 2.599 1.00 98.25 121 ILE A CA 1
ATOM 970 C C . ILE A 1 121 ? -6.211 4.448 1.618 1.00 98.25 121 ILE A C 1
ATOM 972 O O . ILE A 1 121 ? -5.127 4.898 1.269 1.00 98.25 121 ILE A O 1
ATOM 976 N N . HIS A 1 122 ? -7.367 5.001 1.235 1.00 98.06 122 HIS A N 1
ATOM 977 C CA . HIS A 1 122 ? -7.411 6.219 0.415 1.00 98.06 122 HIS A CA 1
ATOM 978 C C . HIS A 1 122 ? -6.706 7.390 1.088 1.00 98.06 122 HIS A C 1
ATOM 980 O O . HIS A 1 122 ? -5.819 7.988 0.498 1.00 98.06 122 HIS A O 1
ATOM 986 N N . ARG A 1 123 ? -7.028 7.669 2.355 1.00 96.81 123 ARG A N 1
ATOM 987 C CA . ARG A 1 123 ? -6.397 8.774 3.093 1.00 96.81 123 ARG A CA 1
ATOM 988 C C . ARG A 1 123 ? -4.889 8.584 3.227 1.00 96.81 123 ARG A C 1
ATOM 990 O O . ARG A 1 123 ? -4.135 9.540 3.090 1.00 96.81 123 ARG A O 1
ATOM 997 N N . LEU A 1 124 ? -4.445 7.354 3.491 1.00 97.06 124 LEU A N 1
ATOM 998 C CA . LEU A 1 124 ? -3.018 7.030 3.558 1.00 97.06 124 LEU A CA 1
ATOM 999 C C . LEU A 1 124 ? -2.343 7.162 2.184 1.00 97.06 124 LEU A C 1
ATOM 1001 O O . LEU A 1 124 ? -1.208 7.625 2.091 1.00 97.06 124 LEU A O 1
ATOM 1005 N N . HIS A 1 125 ? -3.026 6.754 1.118 1.00 96.75 125 HIS A N 1
ATOM 1006 C CA . HIS A 1 125 ? -2.547 6.860 -0.256 1.00 96.75 125 HIS A CA 1
ATOM 1007 C C . HIS A 1 125 ? -2.441 8.319 -0.713 1.00 96.75 125 HIS A C 1
ATOM 1009 O O . HIS A 1 125 ? -1.397 8.677 -1.249 1.00 96.75 125 HIS A O 1
ATOM 1015 N N . ASP A 1 126 ? -3.400 9.183 -0.376 1.00 94.94 126 ASP A N 1
ATOM 1016 C CA . ASP A 1 126 ? -3.314 10.628 -0.633 1.00 94.94 126 ASP A CA 1
ATOM 1017 C C . ASP A 1 126 ? -2.024 11.225 -0.037 1.00 94.94 126 ASP A C 1
ATOM 1019 O O . ASP A 1 126 ? -1.354 12.048 -0.661 1.00 94.94 126 ASP A O 1
ATOM 1023 N N . MET A 1 127 ? -1.604 10.766 1.150 1.00 91.25 127 MET A N 1
ATOM 1024 C CA . MET A 1 127 ? -0.336 11.198 1.754 1.00 91.25 127 MET A CA 1
ATOM 1025 C C . MET A 1 127 ? 0.892 10.765 0.943 1.00 91.25 127 MET A C 1
ATOM 1027 O O . MET A 1 127 ? 1.899 11.473 0.945 1.00 91.25 127 MET A O 1
ATOM 1031 N N . LEU A 1 128 ? 0.838 9.620 0.251 1.00 90.69 128 LEU A N 1
ATOM 1032 C CA . LEU A 1 128 ? 1.903 9.209 -0.668 1.00 90.69 128 LEU A CA 1
ATOM 1033 C C . LEU A 1 128 ? 1.979 10.124 -1.888 1.00 90.69 128 LEU A C 1
ATOM 1035 O O . LEU A 1 128 ? 3.081 10.390 -2.360 1.00 90.69 128 LEU A O 1
ATOM 1039 N N . GLU A 1 129 ? 0.836 10.578 -2.401 1.00 89.00 129 GLU A N 1
ATOM 1040 C CA . GLU A 1 129 ? 0.779 11.416 -3.603 1.00 89.00 129 GLU A CA 1
ATOM 1041 C C . GLU A 1 129 ? 1.198 12.863 -3.333 1.00 89.00 129 GLU A C 1
ATOM 1043 O O . GLU A 1 129 ? 1.795 13.508 -4.194 1.00 89.00 129 GLU A O 1
ATOM 1048 N N . LEU A 1 130 ? 0.943 13.361 -2.120 1.00 88.38 130 LEU A N 1
ATOM 1049 C CA . LEU A 1 130 ? 1.307 14.718 -1.706 1.00 88.38 130 LEU A CA 1
ATOM 1050 C C . LEU A 1 130 ? 2.784 14.868 -1.310 1.00 88.38 130 LEU A C 1
ATOM 1052 O O . LEU A 1 130 ? 3.291 15.988 -1.246 1.00 88.38 130 LEU A O 1
ATOM 1056 N N . GLN A 1 131 ? 3.486 13.768 -1.028 1.00 85.19 131 GLN A N 1
ATOM 1057 C CA . GLN A 1 131 ? 4.865 13.797 -0.541 1.00 85.19 131 GLN A CA 1
ATOM 1058 C C . GLN A 1 131 ? 5.872 13.381 -1.619 1.00 85.19 131 GLN A C 1
ATOM 1060 O O . GLN A 1 131 ? 5.625 12.446 -2.383 1.00 85.19 131 GLN A O 1
ATOM 1065 N N . PRO A 1 132 ? 7.070 13.995 -1.655 1.00 87.06 132 PRO A N 1
ATOM 1066 C CA . PRO A 1 132 ? 8.129 13.517 -2.528 1.00 87.06 132 PRO A CA 1
ATOM 1067 C C . PRO A 1 132 ? 8.524 12.079 -2.166 1.00 87.06 132 PRO A C 1
ATOM 1069 O O . PRO A 1 132 ? 8.519 11.662 -1.001 1.00 87.06 132 PRO A O 1
ATOM 1072 N N . VAL A 1 133 ? 8.909 11.308 -3.181 1.00 86.25 133 VAL A N 1
ATOM 1073 C CA . VAL A 1 133 ? 9.417 9.947 -2.989 1.00 86.25 133 VAL A CA 1
ATOM 1074 C C . VAL A 1 133 ? 10.676 9.995 -2.117 1.00 86.25 133 VAL A C 1
ATOM 1076 O O . VAL A 1 133 ? 11.624 10.717 -2.414 1.00 86.25 133 VAL A O 1
ATOM 1079 N N . SER A 1 134 ? 10.685 9.226 -1.029 1.00 85.94 134 SER A N 1
ATOM 1080 C CA . SER A 1 134 ? 11.768 9.201 -0.046 1.00 85.94 134 SER A CA 1
ATOM 1081 C C . SER A 1 134 ? 11.982 7.800 0.529 1.00 85.94 134 SER A C 1
ATOM 1083 O O . SER A 1 134 ? 11.237 6.859 0.262 1.00 85.94 134 SER A O 1
ATOM 1085 N N . GLU A 1 135 ? 13.006 7.638 1.365 1.00 82.56 135 GLU A N 1
ATOM 1086 C CA . GLU A 1 135 ? 13.238 6.399 2.115 1.00 82.56 135 GLU A CA 1
ATOM 1087 C C . GLU A 1 135 ? 12.559 6.385 3.494 1.00 82.56 135 GLU A C 1
ATOM 1089 O O . GLU A 1 135 ? 12.829 5.500 4.306 1.00 82.56 135 GLU A O 1
ATOM 1094 N N . ALA A 1 136 ? 11.660 7.338 3.766 1.00 88.69 136 ALA A N 1
ATOM 1095 C CA . ALA A 1 136 ? 10.999 7.458 5.058 1.00 88.69 136 ALA A CA 1
ATOM 1096 C C . ALA A 1 136 ? 10.272 6.150 5.452 1.00 88.69 136 ALA A C 1
ATOM 1098 O O . ALA A 1 136 ? 9.516 5.604 4.638 1.00 88.69 136 ALA A O 1
ATOM 1099 N N . PRO A 1 137 ? 10.437 5.657 6.700 1.00 90.94 137 PRO A N 1
ATOM 1100 C CA . PRO A 1 137 ? 9.827 4.401 7.141 1.00 90.94 137 PRO A CA 1
ATOM 1101 C C . PRO A 1 137 ? 8.309 4.344 6.945 1.00 90.94 137 PRO A C 1
ATOM 1103 O O . PRO A 1 137 ? 7.799 3.342 6.453 1.00 90.94 137 PRO A O 1
ATOM 1106 N N . LEU A 1 138 ? 7.604 5.435 7.259 1.00 92.00 138 LEU A N 1
ATOM 1107 C CA . LEU A 1 138 ? 6.151 5.531 7.107 1.00 92.00 138 LEU A CA 1
ATOM 1108 C C . LEU A 1 138 ? 5.709 5.398 5.642 1.00 92.00 138 LEU A C 1
ATOM 1110 O O . LEU A 1 138 ? 4.839 4.589 5.335 1.00 92.00 138 LEU A O 1
ATOM 1114 N N . GLN A 1 139 ? 6.375 6.104 4.720 1.00 92.44 139 GLN A N 1
ATOM 1115 C CA . GLN A 1 139 ? 6.085 6.006 3.286 1.00 92.44 139 GLN A CA 1
ATOM 1116 C C . GLN A 1 139 ? 6.248 4.561 2.790 1.00 92.44 139 GLN A C 1
ATOM 1118 O O . GLN A 1 139 ? 5.436 4.061 2.016 1.00 92.44 139 GLN A O 1
ATOM 1123 N N . LEU A 1 140 ? 7.270 3.851 3.284 1.00 92.94 140 LEU A N 1
ATOM 1124 C CA . LEU A 1 140 ? 7.476 2.444 2.951 1.00 92.94 140 LEU A CA 1
ATOM 1125 C C . LEU A 1 140 ? 6.380 1.532 3.527 1.00 92.94 140 LEU A C 1
ATOM 1127 O O . LEU A 1 140 ? 6.028 0.546 2.878 1.00 92.94 140 LEU A O 1
ATOM 1131 N N . GLN A 1 141 ? 5.851 1.821 4.719 1.00 94.81 141 GLN A N 1
ATOM 1132 C CA . GLN A 1 141 ? 4.745 1.051 5.294 1.00 94.81 141 GLN A CA 1
ATOM 1133 C C . GLN A 1 141 ? 3.447 1.238 4.505 1.00 94.81 141 GLN A C 1
ATOM 1135 O O . GLN A 1 141 ? 2.824 0.242 4.143 1.00 94.81 141 GLN A O 1
ATOM 1140 N N . ILE A 1 142 ? 3.088 2.476 4.160 1.00 96.69 142 ILE A N 1
ATOM 1141 C CA . ILE A 1 142 ? 1.890 2.749 3.351 1.00 96.69 142 ILE A CA 1
ATOM 1142 C C . ILE A 1 142 ? 2.034 2.112 1.960 1.00 96.69 142 ILE A C 1
ATOM 1144 O O . ILE A 1 142 ? 1.106 1.490 1.446 1.00 96.69 142 ILE A O 1
ATOM 1148 N N . LEU A 1 143 ? 3.232 2.163 1.374 1.00 95.56 143 LEU A N 1
ATOM 1149 C CA . LEU A 1 143 ? 3.521 1.489 0.110 1.00 95.56 143 LEU A CA 1
ATOM 1150 C C . LEU A 1 143 ? 3.343 -0.038 0.204 1.00 95.56 143 LEU A C 1
ATOM 1152 O O . LEU A 1 143 ? 2.769 -0.651 -0.691 1.00 95.56 143 LEU A O 1
ATOM 1156 N N . ARG A 1 144 ? 3.782 -0.667 1.305 1.00 96.12 144 ARG A N 1
ATOM 1157 C CA . ARG A 1 144 ? 3.539 -2.102 1.555 1.00 96.12 144 ARG A CA 1
ATOM 1158 C C . ARG A 1 144 ? 2.054 -2.420 1.707 1.00 96.12 144 ARG A C 1
ATOM 1160 O O . ARG A 1 144 ? 1.630 -3.485 1.264 1.00 96.12 144 ARG A O 1
ATOM 1167 N N . LEU A 1 145 ? 1.280 -1.521 2.314 1.00 97.88 145 LEU A N 1
ATOM 1168 C CA . LEU A 1 145 ? -0.171 -1.656 2.403 1.00 97.88 145 LEU A CA 1
ATOM 1169 C C . LEU A 1 145 ? -0.806 -1.635 1.003 1.00 97.88 145 LEU A C 1
ATOM 1171 O O . LEU A 1 145 ? -1.610 -2.512 0.699 1.00 97.88 145 LEU A O 1
ATOM 1175 N N . CYS A 1 146 ? -0.374 -0.725 0.124 1.00 98.00 146 CYS A N 1
ATOM 1176 C CA . CYS A 1 146 ? -0.808 -0.686 -1.278 1.00 98.00 146 CYS A CA 1
ATOM 1177 C C . CYS A 1 146 ? -0.447 -1.981 -2.031 1.00 98.00 146 CYS A C 1
ATOM 1179 O O . CYS A 1 146 ? -1.288 -2.539 -2.736 1.00 98.00 146 CYS A O 1
ATOM 1181 N N . ASP A 1 147 ? 0.769 -2.513 -1.835 1.00 95.81 147 ASP A N 1
ATOM 1182 C CA . ASP A 1 147 ? 1.182 -3.797 -2.425 1.00 95.81 147 ASP A CA 1
ATOM 1183 C C . ASP A 1 147 ? 0.271 -4.951 -1.972 1.00 95.81 147 ASP A C 1
ATOM 1185 O O . ASP A 1 147 ? -0.081 -5.833 -2.758 1.00 95.81 147 ASP A O 1
ATOM 1189 N N . ALA A 1 148 ? -0.062 -4.987 -0.678 1.00 96.88 148 ALA A N 1
ATOM 1190 C CA . ALA A 1 148 ? -0.922 -6.013 -0.099 1.00 96.88 148 ALA A CA 1
ATOM 1191 C C . ALA A 1 148 ? -2.360 -5.889 -0.617 1.00 96.88 148 ALA A C 1
ATOM 1193 O O . ALA A 1 148 ? -2.972 -6.904 -0.949 1.00 96.88 148 ALA A O 1
ATOM 1194 N N . TRP A 1 149 ? -2.862 -4.658 -0.755 1.00 98.19 149 TRP A N 1
ATOM 1195 C CA . TRP A 1 149 ? -4.170 -4.363 -1.337 1.00 98.19 149 TRP A CA 1
ATOM 1196 C C . TRP A 1 149 ? -4.272 -4.858 -2.781 1.00 98.19 149 TRP A C 1
ATOM 1198 O O . TRP A 1 149 ? -5.232 -5.541 -3.136 1.00 98.19 149 TRP A O 1
ATOM 1208 N N . TRP A 1 150 ? -3.235 -4.590 -3.587 1.00 97.44 150 TRP A N 1
ATOM 1209 C CA . TRP A 1 150 ? -3.119 -5.096 -4.955 1.00 97.44 150 TRP A CA 1
ATOM 1210 C C . TRP A 1 150 ? -3.176 -6.623 -5.010 1.00 97.44 150 TRP A C 1
ATOM 1212 O O . TRP A 1 150 ? -3.977 -7.200 -5.744 1.00 97.44 150 TRP A O 1
ATOM 1222 N N . LYS A 1 151 ? -2.349 -7.292 -4.199 1.00 95.38 151 LYS A N 1
ATOM 1223 C CA . LYS A 1 151 ? -2.240 -8.760 -4.181 1.00 95.38 151 LYS A CA 1
ATOM 1224 C C . LYS A 1 151 ? -3.508 -9.460 -3.698 1.00 95.38 151 LYS A C 1
ATOM 1226 O O . LYS A 1 151 ? -3.727 -10.606 -4.077 1.00 95.38 151 LYS A O 1
ATOM 1231 N N . LYS A 1 152 ? -4.314 -8.797 -2.865 1.00 95.62 152 LYS A N 1
ATOM 1232 C CA . LYS A 1 152 ? -5.613 -9.307 -2.410 1.00 95.62 152 LYS A CA 1
ATOM 1233 C C . LYS A 1 152 ? -6.755 -9.080 -3.402 1.00 95.62 152 LYS A C 1
ATOM 1235 O O . LYS A 1 152 ? -7.869 -9.488 -3.103 1.00 95.62 152 LYS A O 1
ATOM 1240 N N . ASP A 1 153 ? -6.486 -8.471 -4.558 1.00 95.69 153 ASP A N 1
ATOM 1241 C CA . ASP A 1 153 ? -7.485 -8.236 -5.606 1.00 95.69 153 ASP A CA 1
ATOM 1242 C C . ASP A 1 153 ? -8.711 -7.442 -5.110 1.00 95.69 153 ASP A C 1
ATOM 1244 O O . ASP A 1 153 ? -9.856 -7.705 -5.472 1.00 95.69 153 ASP A O 1
ATOM 1248 N N . LEU A 1 154 ? -8.474 -6.474 -4.219 1.00 96.81 154 LEU A N 1
ATOM 1249 C CA . LEU A 1 154 ? -9.543 -5.701 -3.593 1.00 96.81 154 LEU A CA 1
ATOM 1250 C C . LEU A 1 154 ? -10.054 -4.578 -4.507 1.00 96.81 154 LEU A C 1
ATOM 1252 O O . LEU A 1 154 ? -9.410 -4.161 -5.472 1.00 96.81 154 LEU A O 1
ATOM 1256 N N . LYS A 1 155 ? -11.231 -4.044 -4.167 1.00 97.25 155 LYS A N 1
ATOM 1257 C CA . LYS A 1 155 ? -11.821 -2.871 -4.836 1.00 97.25 155 LYS A CA 1
ATOM 1258 C C . LYS A 1 155 ? -10.792 -1.745 -4.979 1.00 97.25 155 LYS A C 1
ATOM 1260 O O . LYS A 1 155 ? -10.069 -1.444 -4.032 1.00 97.25 155 LYS A O 1
ATOM 1265 N N . GLU A 1 156 ? -10.763 -1.138 -6.166 1.00 97.12 156 GLU A N 1
ATOM 1266 C CA . GLU A 1 156 ? -9.887 -0.006 -6.515 1.00 97.12 156 GLU A CA 1
ATOM 1267 C C . GLU A 1 156 ? -8.383 -0.313 -6.433 1.00 97.12 156 GLU A C 1
ATOM 1269 O O . GLU A 1 156 ? -7.555 0.594 -6.420 1.00 97.12 156 GLU A O 1
ATOM 1274 N N . LYS A 1 157 ? -8.002 -1.600 -6.475 1.00 96.50 157 LYS A N 1
ATOM 1275 C CA . LYS A 1 157 ? -6.596 -2.020 -6.510 1.00 96.50 157 LYS A CA 1
ATOM 1276 C C . LYS A 1 157 ? -5.761 -1.312 -7.578 1.00 96.50 157 LYS A C 1
ATOM 1278 O O . LYS A 1 157 ? -4.594 -1.055 -7.321 1.00 96.50 157 LYS A O 1
ATOM 1283 N N . GLU A 1 158 ? -6.330 -0.992 -8.741 1.00 95.56 158 GLU A N 1
ATOM 1284 C CA . GLU A 1 158 ? -5.611 -0.363 -9.857 1.00 95.56 158 GLU A CA 1
ATOM 1285 C C . GLU A 1 158 ? -5.010 0.988 -9.455 1.00 95.56 158 GLU A C 1
ATOM 1287 O O . GLU A 1 158 ? -3.863 1.271 -9.797 1.00 95.56 158 GLU A O 1
ATOM 1292 N N . THR A 1 159 ? -5.731 1.775 -8.650 1.00 95.00 159 THR A N 1
ATOM 1293 C CA . THR A 1 159 ? -5.262 3.063 -8.123 1.00 95.00 159 THR A CA 1
ATOM 1294 C C . THR A 1 159 ? -4.027 2.869 -7.243 1.00 95.00 159 THR A C 1
ATOM 1296 O O . THR A 1 159 ? -2.958 3.418 -7.514 1.00 95.00 159 THR A O 1
ATOM 1299 N N . PHE A 1 160 ? -4.139 2.015 -6.224 1.00 97.06 160 PHE A N 1
ATOM 1300 C CA . PHE A 1 160 ? -3.060 1.786 -5.262 1.00 97.06 160 PHE A CA 1
ATOM 1301 C C . PHE A 1 160 ? -1.867 1.058 -5.890 1.00 97.06 160 PHE A C 1
ATOM 1303 O O . PHE A 1 160 ? -0.716 1.398 -5.621 1.00 97.06 160 PHE A O 1
ATOM 1310 N N . GLY A 1 161 ? -2.131 0.082 -6.761 1.00 96.56 161 GLY A N 1
ATOM 1311 C CA . GLY A 1 161 ? -1.120 -0.672 -7.498 1.00 96.56 161 GLY A CA 1
ATOM 1312 C C . GLY A 1 161 ? -0.315 0.219 -8.441 1.00 96.56 161 GLY A C 1
ATOM 1313 O O . GLY A 1 161 ? 0.914 0.117 -8.476 1.00 96.56 161 GLY A O 1
ATOM 1314 N N . ARG A 1 162 ? -0.977 1.146 -9.147 1.00 94.75 162 ARG A N 1
ATOM 1315 C CA . ARG A 1 162 ? -0.320 2.142 -10.005 1.00 94.75 162 ARG A CA 1
ATOM 1316 C C . ARG A 1 162 ? 0.629 3.033 -9.214 1.00 94.75 162 ARG A C 1
ATOM 1318 O O . ARG A 1 162 ? 1.810 3.095 -9.566 1.00 94.75 162 ARG A O 1
ATOM 1325 N N . SER A 1 163 ? 0.158 3.693 -8.155 1.00 94.25 163 SER A N 1
ATOM 1326 C CA . SER A 1 163 ? 1.021 4.580 -7.362 1.00 94.25 163 SER A CA 1
ATOM 1327 C C . SER A 1 163 ? 2.153 3.786 -6.703 1.00 94.25 163 SER A C 1
ATOM 1329 O O . SER A 1 163 ? 3.306 4.220 -6.732 1.00 94.25 163 SER A O 1
ATOM 1331 N N . ALA A 1 164 ? 1.878 2.564 -6.229 1.00 96.12 164 ALA A N 1
ATOM 1332 C CA . ALA A 1 164 ? 2.909 1.691 -5.681 1.00 96.12 164 ALA A CA 1
ATOM 1333 C C . ALA A 1 164 ? 4.003 1.338 -6.700 1.00 96.12 164 ALA A C 1
ATOM 1335 O O . ALA A 1 164 ? 5.194 1.406 -6.385 1.00 96.12 164 ALA A O 1
ATOM 1336 N N . MET A 1 165 ? 3.620 1.020 -7.939 1.00 95.88 165 MET A N 1
ATOM 1337 C CA . MET A 1 165 ? 4.561 0.720 -9.017 1.00 95.88 165 MET A CA 1
ATOM 1338 C C . MET A 1 165 ? 5.415 1.941 -9.380 1.00 95.88 165 MET A C 1
ATOM 1340 O O . MET A 1 165 ? 6.629 1.808 -9.529 1.00 95.88 165 MET A O 1
ATOM 1344 N N . ILE A 1 166 ? 4.813 3.131 -9.485 1.00 94.56 166 ILE A N 1
ATOM 1345 C CA . ILE A 1 166 ? 5.526 4.379 -9.805 1.00 94.56 166 ILE A CA 1
ATOM 1346 C C . ILE A 1 166 ? 6.547 4.722 -8.717 1.00 94.56 166 ILE A C 1
ATOM 1348 O O . ILE A 1 166 ? 7.704 5.031 -9.022 1.00 94.56 166 ILE A O 1
ATOM 1352 N N . ILE A 1 167 ? 6.151 4.629 -7.446 1.00 94.81 167 ILE A N 1
ATOM 1353 C CA . ILE A 1 167 ? 7.041 4.903 -6.315 1.00 94.81 167 ILE A CA 1
ATOM 1354 C C . ILE A 1 167 ? 8.174 3.871 -6.273 1.00 94.81 167 ILE A C 1
ATOM 1356 O O . ILE A 1 167 ? 9.335 4.248 -6.114 1.00 94.81 167 ILE A O 1
ATOM 1360 N N . ALA A 1 168 ? 7.876 2.584 -6.478 1.00 95.94 168 ALA A N 1
ATOM 1361 C CA . ALA A 1 168 ? 8.885 1.526 -6.516 1.00 95.94 168 ALA A CA 1
ATOM 1362 C C . ALA A 1 168 ? 9.892 1.724 -7.663 1.00 95.94 168 ALA A C 1
ATOM 1364 O O . ALA A 1 168 ? 11.101 1.641 -7.444 1.00 95.94 168 ALA A O 1
ATOM 1365 N N . LEU A 1 169 ? 9.416 2.059 -8.869 1.00 96.31 169 LEU A N 1
ATOM 1366 C CA . LEU A 1 169 ? 10.267 2.411 -10.010 1.00 96.31 169 LEU A CA 1
ATOM 1367 C C . LEU A 1 169 ? 11.175 3.595 -9.670 1.00 96.31 169 LEU A C 1
ATOM 1369 O O . LEU A 1 169 ? 12.389 3.505 -9.843 1.00 96.31 169 LEU A O 1
ATOM 1373 N N . THR A 1 170 ? 10.609 4.668 -9.121 1.00 94.94 170 THR A N 1
ATOM 1374 C CA . THR A 1 170 ? 11.360 5.873 -8.747 1.00 94.94 170 THR A CA 1
ATOM 1375 C C . THR A 1 170 ? 12.452 5.546 -7.725 1.00 94.94 170 THR A C 1
ATOM 1377 O O . THR A 1 170 ? 13.632 5.772 -7.992 1.00 94.94 170 THR A O 1
ATOM 1380 N N . ARG A 1 171 ? 12.101 4.875 -6.618 1.00 94.12 171 ARG A N 1
ATOM 1381 C CA . ARG A 1 171 ? 13.068 4.448 -5.590 1.00 94.12 171 ARG A CA 1
ATOM 1382 C C . ARG A 1 171 ? 14.145 3.532 -6.166 1.00 94.12 171 ARG A C 1
ATOM 1384 O O . ARG A 1 171 ? 15.316 3.667 -5.825 1.00 94.12 171 ARG A O 1
ATOM 1391 N N . SER A 1 172 ? 13.794 2.627 -7.080 1.00 95.31 172 SER A N 1
ATOM 1392 C CA . SER A 1 172 ? 14.764 1.709 -7.692 1.00 95.31 172 SER A CA 1
ATOM 1393 C C . SER A 1 172 ? 15.888 2.419 -8.465 1.00 95.31 172 SER A C 1
ATOM 1395 O O . SER A 1 172 ? 16.946 1.829 -8.694 1.00 95.31 172 SER A O 1
ATOM 1397 N N . PHE A 1 173 ? 15.683 3.682 -8.854 1.00 94.38 173 PHE A N 1
ATOM 1398 C CA . PHE A 1 173 ? 16.670 4.489 -9.568 1.00 94.38 173 PHE A CA 1
ATOM 1399 C C . PHE A 1 173 ? 17.585 5.306 -8.663 1.00 94.38 173 PHE A C 1
ATOM 1401 O O . PHE A 1 173 ? 18.697 5.617 -9.097 1.00 94.38 173 PHE A O 1
ATOM 1408 N N . ASP A 1 174 ? 17.134 5.621 -7.452 1.00 90.19 174 ASP A N 1
ATOM 1409 C CA . ASP A 1 174 ? 17.830 6.522 -6.532 1.00 90.19 174 ASP A CA 1
ATOM 1410 C C . ASP A 1 174 ? 18.562 5.751 -5.420 1.00 90.19 174 ASP A C 1
ATOM 1412 O O . ASP A 1 174 ? 19.600 6.185 -4.914 1.00 90.19 174 ASP A O 1
ATOM 1416 N N . LEU A 1 175 ? 18.077 4.552 -5.081 1.00 90.31 175 LEU A N 1
ATOM 1417 C CA . LEU A 1 175 ? 18.669 3.702 -4.055 1.00 90.31 175 LEU A CA 1
ATOM 1418 C C . LEU A 1 175 ? 20.021 3.115 -4.473 1.00 90.31 175 LEU A C 1
ATOM 1420 O O . LEU A 1 175 ? 20.174 2.518 -5.539 1.00 90.31 175 LEU A O 1
ATOM 1424 N N . LYS A 1 176 ? 20.979 3.111 -3.535 1.00 89.00 176 LYS A N 1
ATOM 1425 C CA . LYS A 1 176 ? 22.253 2.378 -3.691 1.00 89.00 176 LYS A CA 1
ATOM 1426 C C . LYS A 1 176 ? 22.054 0.862 -3.812 1.00 89.00 176 LYS A C 1
ATOM 1428 O O . LYS A 1 176 ? 22.851 0.183 -4.456 1.00 89.00 176 LYS A O 1
ATOM 1433 N N . LYS A 1 177 ? 21.024 0.320 -3.153 1.00 92.00 177 LYS A N 1
ATOM 1434 C CA . LYS A 1 177 ? 20.679 -1.112 -3.141 1.00 92.00 177 LYS A CA 1
ATOM 1435 C C . LYS A 1 177 ? 19.196 -1.299 -3.496 1.00 92.00 177 LYS A C 1
ATOM 1437 O O . LYS A 1 177 ? 18.388 -1.543 -2.606 1.00 92.00 177 LYS A O 1
ATOM 1442 N N . PRO A 1 178 ? 18.825 -1.217 -4.785 1.00 94.94 178 PRO A N 1
ATOM 1443 C CA . PRO A 1 178 ? 17.423 -1.179 -5.210 1.00 94.94 178 PRO A CA 1
ATOM 1444 C C . PRO A 1 178 ? 16.738 -2.555 -5.271 1.00 94.94 178 PRO A C 1
ATOM 1446 O O . PRO A 1 178 ? 15.626 -2.652 -5.772 1.00 94.94 178 PRO A O 1
ATOM 1449 N N . GLY A 1 179 ? 17.377 -3.632 -4.797 1.00 96.06 179 GLY A N 1
ATOM 1450 C CA . GLY A 1 179 ? 16.900 -5.009 -4.997 1.00 96.06 179 GLY A CA 1
ATOM 1451 C C . GLY A 1 179 ? 15.460 -5.248 -4.529 1.00 96.06 179 GLY A C 1
ATOM 1452 O O . GLY A 1 179 ? 14.678 -5.838 -5.268 1.00 96.06 179 GLY A O 1
ATOM 1453 N N . THR A 1 180 ? 15.093 -4.729 -3.355 1.00 94.69 180 THR A N 1
ATOM 1454 C CA . THR A 1 180 ? 13.726 -4.834 -2.819 1.00 94.69 180 THR A CA 1
ATOM 1455 C C . THR A 1 180 ? 12.705 -4.104 -3.690 1.00 94.69 180 THR A C 1
ATOM 1457 O O . THR A 1 180 ? 11.614 -4.618 -3.920 1.00 94.69 180 THR A O 1
ATOM 1460 N N . GLU A 1 181 ? 13.056 -2.928 -4.214 1.00 96.44 181 GLU A N 1
ATOM 1461 C CA . GLU A 1 181 ? 12.157 -2.165 -5.084 1.00 96.44 181 GLU A CA 1
ATOM 1462 C C . GLU A 1 181 ? 12.032 -2.818 -6.465 1.00 96.44 181 GLU A C 1
ATOM 1464 O O . GLU A 1 181 ? 10.938 -2.878 -7.010 1.00 96.44 181 GLU A O 1
ATOM 1469 N N . ILE A 1 182 ? 13.107 -3.407 -7.001 1.00 98.12 182 ILE A N 1
ATOM 1470 C CA . ILE A 1 182 ? 13.056 -4.186 -8.251 1.00 98.12 182 ILE A CA 1
ATOM 1471 C C . ILE A 1 182 ? 12.141 -5.407 -8.093 1.00 98.12 182 ILE A C 1
ATOM 1473 O O . ILE A 1 182 ? 11.301 -5.666 -8.954 1.00 98.12 182 ILE A O 1
ATOM 1477 N N . GLN A 1 183 ? 12.260 -6.133 -6.978 1.00 97.19 183 GLN A N 1
ATOM 1478 C CA . GLN A 1 183 ? 11.372 -7.255 -6.667 1.00 97.19 183 GLN A CA 1
ATOM 1479 C C . GLN A 1 183 ? 9.908 -6.797 -6.571 1.00 97.19 183 GLN A C 1
ATOM 1481 O O . GLN A 1 183 ? 9.009 -7.466 -7.087 1.00 97.19 183 GLN A O 1
ATOM 1486 N N . ARG A 1 184 ? 9.657 -5.643 -5.942 1.00 97.06 184 ARG A N 1
ATOM 1487 C CA . ARG A 1 184 ? 8.322 -5.040 -5.867 1.00 97.06 184 ARG A CA 1
ATOM 1488 C C . ARG A 1 184 ? 7.780 -4.695 -7.253 1.00 97.06 184 ARG A C 1
ATOM 1490 O O . ARG A 1 184 ? 6.669 -5.120 -7.561 1.00 97.06 184 ARG A O 1
ATOM 1497 N N . VAL A 1 185 ? 8.563 -4.014 -8.093 1.00 97.69 185 VAL A N 1
ATOM 1498 C CA . VAL A 1 185 ? 8.200 -3.683 -9.484 1.00 97.69 185 VAL A CA 1
ATOM 1499 C C . VAL A 1 185 ? 7.817 -4.946 -10.257 1.00 97.69 185 VAL A C 1
ATOM 1501 O O . VAL A 1 185 ? 6.763 -4.987 -10.885 1.00 97.69 185 VAL A O 1
ATOM 1504 N N . TRP A 1 186 ? 8.603 -6.019 -10.143 1.00 97.81 186 TRP A N 1
ATOM 1505 C CA . TRP A 1 186 ? 8.263 -7.306 -10.752 1.00 97.81 186 TRP A CA 1
ATOM 1506 C C . TRP A 1 186 ? 6.948 -7.900 -10.216 1.00 97.81 186 TRP A C 1
ATOM 1508 O O . TRP A 1 186 ? 6.142 -8.439 -10.982 1.00 97.81 186 TRP A O 1
ATOM 1518 N N . SER A 1 187 ? 6.703 -7.792 -8.907 1.00 96.94 187 SER A N 1
ATOM 1519 C CA . SER A 1 187 ? 5.468 -8.284 -8.284 1.00 96.94 187 SER A CA 1
ATOM 1520 C C . SER A 1 187 ? 4.219 -7.488 -8.682 1.00 96.94 187 SER A C 1
ATOM 1522 O O . SER A 1 187 ? 3.126 -8.045 -8.667 1.00 96.94 187 SER A O 1
ATOM 1524 N N . LEU A 1 188 ? 4.389 -6.221 -9.072 1.00 97.19 188 LEU A N 1
ATOM 1525 C CA . LEU A 1 188 ? 3.331 -5.311 -9.516 1.00 97.19 188 LEU A CA 1
ATOM 1526 C C . LEU A 1 188 ? 3.209 -5.227 -11.044 1.00 97.19 188 LEU A C 1
ATOM 1528 O O . LEU A 1 188 ? 2.388 -4.466 -11.537 1.00 97.19 188 LEU A O 1
ATOM 1532 N N . ARG A 1 189 ? 3.991 -5.993 -11.817 1.00 97.06 189 ARG A N 1
ATOM 1533 C CA . ARG A 1 189 ? 4.041 -5.877 -13.290 1.00 97.06 189 ARG A CA 1
ATOM 1534 C C . ARG A 1 189 ? 2.665 -5.943 -13.969 1.00 97.06 189 ARG A C 1
ATOM 1536 O O . ARG A 1 189 ? 2.476 -5.317 -15.003 1.00 97.06 189 ARG A O 1
ATOM 1543 N N . ASP A 1 190 ? 1.717 -6.681 -13.387 1.00 96.25 190 ASP A N 1
ATOM 1544 C CA . ASP A 1 190 ? 0.387 -6.881 -13.964 1.00 96.25 190 ASP A CA 1
ATOM 1545 C C . ASP A 1 190 ? -0.461 -5.590 -13.923 1.00 96.25 190 ASP A C 1
ATOM 1547 O O . ASP A 1 190 ? -1.396 -5.468 -14.707 1.00 96.25 190 ASP A O 1
ATOM 1551 N N . VAL A 1 191 ? -0.075 -4.582 -13.122 1.00 95.81 191 VAL A N 1
ATOM 1552 C CA . VAL A 1 191 ? -0.616 -3.206 -13.187 1.00 95.81 191 VAL A CA 1
ATOM 1553 C C . VAL A 1 191 ? -0.502 -2.642 -14.605 1.00 95.81 191 VAL A C 1
ATOM 1555 O O . VAL A 1 191 ? -1.387 -1.932 -15.075 1.00 95.81 191 VAL A O 1
ATOM 1558 N N . LEU A 1 192 ? 0.566 -2.992 -15.331 1.00 95.00 192 LEU A N 1
ATOM 1559 C CA . LEU A 1 192 ? 0.779 -2.535 -16.704 1.00 95.00 192 LEU A CA 1
ATOM 1560 C C . LEU A 1 192 ? -0.300 -3.041 -17.667 1.00 95.00 192 LEU A C 1
ATOM 1562 O O . LEU A 1 192 ? -0.566 -2.382 -18.669 1.00 95.00 192 LEU A O 1
ATOM 1566 N N . LEU A 1 193 ? -0.957 -4.166 -17.374 1.00 92.88 193 LEU A N 1
ATOM 1567 C CA . LEU A 1 193 ? -2.018 -4.709 -18.229 1.00 92.88 193 LEU A CA 1
ATOM 1568 C C . LEU A 1 193 ? -3.274 -3.825 -18.237 1.00 92.88 193 LEU A C 1
ATOM 1570 O O . LEU A 1 193 ? -4.031 -3.869 -19.203 1.00 92.88 193 LEU A O 1
ATOM 1574 N N . GLY A 1 194 ? -3.479 -3.015 -17.193 1.00 90.81 194 GLY A N 1
ATOM 1575 C CA . GLY A 1 194 ? -4.565 -2.036 -17.109 1.00 90.81 194 GLY A CA 1
ATOM 1576 C C . GLY A 1 194 ? -4.223 -0.662 -17.696 1.00 90.81 194 GLY A C 1
ATOM 1577 O O . GLY A 1 194 ? -5.093 0.205 -17.757 1.00 90.81 194 GLY A O 1
ATOM 1578 N N . LEU A 1 195 ? -2.975 -0.429 -18.118 1.00 91.38 195 LEU A N 1
ATOM 1579 C CA . LEU A 1 195 ? -2.540 0.872 -18.622 1.00 91.38 195 LEU A CA 1
ATOM 1580 C C . LEU A 1 195 ? -2.735 1.004 -20.134 1.00 91.38 195 LEU A C 1
ATOM 1582 O O . LEU A 1 195 ? -2.270 0.178 -20.919 1.00 91.38 195 LEU A O 1
ATOM 1586 N N . ASP A 1 196 ? -3.331 2.121 -20.545 1.00 90.25 196 ASP A N 1
ATOM 1587 C CA . ASP A 1 196 ? -3.383 2.527 -21.947 1.00 90.25 196 ASP A CA 1
ATOM 1588 C C . ASP A 1 196 ? -2.069 3.202 -22.365 1.00 90.25 196 ASP A C 1
ATOM 1590 O O . ASP A 1 196 ? -1.751 4.311 -21.933 1.00 90.25 196 ASP A O 1
ATOM 1594 N N . TYR A 1 197 ? -1.313 2.543 -23.240 1.00 86.81 197 TYR A N 1
ATOM 1595 C CA . TYR A 1 197 ? -0.078 3.086 -23.807 1.00 86.81 197 TYR A CA 1
ATOM 1596 C C . TYR A 1 197 ? -0.273 4.431 -24.530 1.00 86.81 197 TYR A C 1
ATOM 1598 O O . TYR A 1 197 ? 0.648 5.242 -24.565 1.00 86.81 197 TYR A O 1
ATOM 1606 N N . THR A 1 198 ? -1.448 4.667 -25.117 1.00 87.81 198 THR A N 1
ATOM 1607 C CA . THR A 1 198 ? -1.719 5.862 -25.930 1.00 87.81 198 THR A CA 1
ATOM 1608 C C . THR A 1 198 ? -2.159 7.077 -25.118 1.00 87.81 198 THR A C 1
ATOM 1610 O O . THR A 1 198 ? -2.219 8.178 -25.661 1.00 87.81 198 THR A O 1
ATOM 1613 N N . SER A 1 199 ? -2.433 6.901 -23.823 1.00 91.81 199 SER A N 1
ATOM 1614 C CA . SER A 1 199 ? -2.842 7.992 -22.942 1.00 91.81 199 SER A CA 1
ATOM 1615 C C . SER A 1 199 ? -1.648 8.837 -22.487 1.00 91.81 199 SER A C 1
ATOM 1617 O O . SER A 1 199 ? -0.667 8.318 -21.945 1.00 91.81 199 SER A O 1
ATOM 1619 N N . GLU A 1 200 ? -1.763 10.159 -22.638 1.00 89.06 200 GLU A N 1
ATOM 1620 C CA . GLU A 1 200 ? -0.770 11.129 -22.154 1.00 89.06 200 GLU A CA 1
ATOM 1621 C C . GLU A 1 200 ? -0.583 11.063 -20.629 1.00 89.06 200 GLU A C 1
ATOM 1623 O O . GLU A 1 200 ? 0.534 11.244 -20.140 1.00 89.06 200 GLU A O 1
ATOM 1628 N N . ASP A 1 201 ? -1.623 10.689 -19.875 1.00 87.38 201 ASP A N 1
ATOM 1629 C CA . ASP A 1 201 ? -1.560 10.529 -18.413 1.00 87.38 201 ASP A CA 1
ATOM 1630 C C . ASP A 1 201 ? -0.584 9.419 -17.991 1.00 87.38 201 ASP A C 1
ATOM 1632 O O . ASP A 1 201 ? -0.134 9.350 -16.844 1.00 87.38 201 ASP A O 1
ATOM 1636 N N . ASN A 1 202 ? -0.240 8.522 -18.918 1.00 90.38 202 ASN A N 1
ATOM 1637 C CA . ASN A 1 202 ? 0.662 7.405 -18.672 1.00 90.38 202 ASN A CA 1
ATOM 1638 C C . ASN A 1 202 ? 2.099 7.687 -19.106 1.00 90.38 202 ASN A C 1
ATOM 1640 O O . ASN A 1 202 ? 2.975 6.863 -18.840 1.00 90.38 202 ASN A O 1
ATOM 1644 N N . LYS A 1 203 ? 2.382 8.849 -19.703 1.00 90.19 203 LYS A N 1
ATOM 1645 C CA . LYS A 1 203 ? 3.709 9.194 -20.225 1.00 90.19 203 LYS A CA 1
ATOM 1646 C C . LYS A 1 203 ? 4.811 9.107 -19.171 1.00 90.19 203 LYS A C 1
ATOM 1648 O O . LYS A 1 203 ? 5.855 8.517 -19.432 1.00 90.19 203 LYS A O 1
ATOM 1653 N N . GLN A 1 204 ? 4.546 9.586 -17.953 1.00 90.75 204 GLN A N 1
ATOM 1654 C CA . GLN A 1 204 ? 5.491 9.465 -16.837 1.00 90.75 204 GLN A CA 1
ATOM 1655 C C . GLN A 1 204 ? 5.847 8.000 -16.556 1.00 90.75 204 GLN A C 1
ATOM 1657 O O . GLN A 1 204 ? 7.014 7.670 -16.346 1.00 90.75 204 GLN A O 1
ATOM 1662 N N . VAL A 1 205 ? 4.853 7.108 -16.571 1.00 92.94 205 VAL A N 1
ATOM 1663 C CA . VAL A 1 205 ? 5.082 5.673 -16.378 1.00 92.94 205 VAL A CA 1
ATOM 1664 C C . VAL A 1 205 ? 5.938 5.131 -17.519 1.00 92.94 205 VAL A C 1
ATOM 1666 O O . VAL A 1 205 ? 6.928 4.460 -17.246 1.00 92.94 205 VAL A O 1
ATOM 1669 N N . MET A 1 206 ? 5.628 5.474 -18.774 1.00 93.62 206 MET A N 1
ATOM 1670 C CA . MET A 1 206 ? 6.416 5.049 -19.942 1.00 93.62 206 MET A CA 1
ATOM 1671 C C . MET A 1 206 ? 7.889 5.443 -19.816 1.00 93.62 206 MET A C 1
ATOM 1673 O O . MET A 1 206 ? 8.770 4.610 -20.032 1.00 93.62 206 MET A O 1
ATOM 1677 N N . ASP A 1 207 ? 8.162 6.683 -19.412 1.00 93.75 207 ASP A N 1
ATOM 1678 C CA . ASP A 1 207 ? 9.523 7.191 -19.240 1.00 93.75 207 ASP A CA 1
ATOM 1679 C C . ASP A 1 207 ? 10.279 6.418 -18.146 1.00 93.75 207 ASP A C 1
ATOM 1681 O O . ASP A 1 207 ? 11.442 6.039 -18.328 1.00 93.75 207 ASP A O 1
ATOM 1685 N N . LEU A 1 208 ? 9.614 6.108 -17.026 1.00 95.88 208 LEU A N 1
ATOM 1686 C CA . LEU A 1 208 ? 10.186 5.275 -15.963 1.00 95.88 208 LEU A CA 1
ATOM 1687 C C . LEU A 1 208 ? 10.465 3.844 -16.455 1.00 95.88 208 LEU A C 1
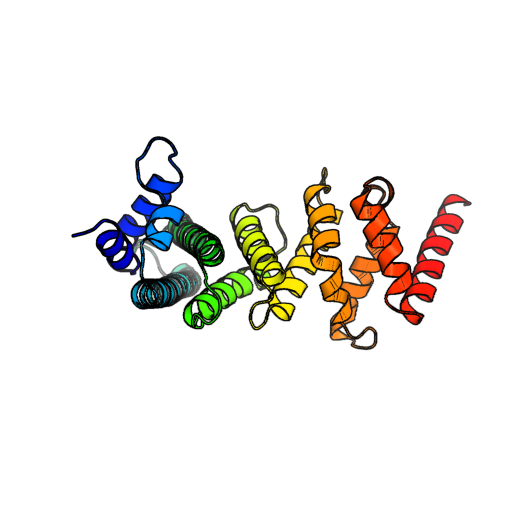ATOM 1689 O O . LEU A 1 208 ? 11.525 3.286 -16.161 1.00 95.88 208 LEU A O 1
ATOM 1693 N N . LEU A 1 209 ? 9.562 3.250 -17.238 1.00 96.38 209 LEU A N 1
ATOM 1694 C CA . LEU A 1 209 ? 9.752 1.913 -17.807 1.00 96.38 209 LEU A CA 1
ATOM 1695 C C . LEU A 1 209 ? 10.947 1.869 -18.770 1.00 96.38 209 LEU A C 1
ATOM 1697 O O . LEU A 1 209 ? 11.774 0.962 -18.676 1.00 96.38 209 LEU A O 1
ATOM 1701 N N . LEU A 1 210 ? 11.102 2.868 -19.643 1.00 94.69 210 LEU A N 1
ATOM 1702 C CA . LEU A 1 210 ? 12.262 2.970 -20.539 1.00 94.69 210 LEU A CA 1
ATOM 1703 C C . LEU A 1 210 ? 13.565 3.131 -19.759 1.00 94.69 210 LEU A C 1
ATOM 1705 O O . LEU A 1 210 ? 14.568 2.481 -20.068 1.00 94.69 210 LEU A O 1
ATOM 1709 N N . LYS A 1 211 ? 13.545 3.944 -18.699 1.00 94.81 211 LYS A N 1
ATOM 1710 C CA . LYS A 1 211 ? 14.699 4.155 -17.821 1.00 94.81 211 LYS A CA 1
ATOM 1711 C C . LYS A 1 211 ? 15.186 2.852 -17.183 1.00 94.81 211 LYS A C 1
ATOM 1713 O O . LYS A 1 211 ? 16.385 2.729 -16.948 1.00 94.81 211 LYS A O 1
ATOM 1718 N N . CYS A 1 212 ? 14.332 1.842 -16.987 1.00 96.00 212 CYS A N 1
ATOM 1719 C CA . CYS A 1 212 ? 14.751 0.530 -16.472 1.00 96.00 212 CYS A CA 1
ATOM 1720 C C . CYS A 1 212 ? 15.827 -0.138 -17.346 1.00 96.00 212 CYS A C 1
ATOM 1722 O O . CYS A 1 212 ? 16.782 -0.702 -16.811 1.00 96.00 212 CYS A O 1
ATOM 1724 N N . PHE A 1 213 ? 15.735 -0.020 -18.677 1.00 93.69 213 PHE A N 1
ATOM 1725 C CA . PHE A 1 213 ? 16.715 -0.592 -19.616 1.00 93.69 213 PHE A CA 1
ATOM 1726 C C . PHE A 1 213 ? 18.098 0.055 -19.511 1.00 93.69 213 PHE A C 1
ATOM 1728 O O . PHE A 1 213 ? 19.104 -0.543 -19.881 1.00 93.69 213 PHE A O 1
ATOM 1735 N N . GLN A 1 214 ? 18.151 1.264 -18.959 1.00 90.88 214 GLN A N 1
ATOM 1736 C CA . GLN A 1 214 ? 19.362 2.060 -18.814 1.00 90.88 214 GLN A CA 1
ATOM 1737 C C . GLN A 1 214 ? 20.065 1.824 -17.472 1.00 90.88 214 GLN A C 1
ATOM 1739 O O . GLN A 1 214 ? 21.139 2.374 -17.219 1.00 90.88 214 GLN A O 1
ATOM 1744 N N . ARG A 1 215 ? 19.450 1.056 -16.564 1.00 92.12 215 ARG A N 1
ATOM 1745 C CA . ARG A 1 215 ? 19.921 0.887 -15.189 1.00 92.12 215 ARG A CA 1
ATOM 1746 C C . ARG A 1 215 ? 20.593 -0.475 -15.010 1.00 92.12 215 ARG A C 1
ATOM 1748 O O . ARG A 1 215 ? 19.912 -1.501 -15.044 1.00 92.12 215 ARG A O 1
ATOM 1755 N N . PRO A 1 216 ? 21.905 -0.520 -14.692 1.00 92.31 216 PRO A N 1
ATOM 1756 C CA . PRO A 1 216 ? 22.617 -1.780 -14.461 1.00 92.31 216 PRO A CA 1
ATOM 1757 C C . PRO A 1 216 ? 21.987 -2.663 -13.379 1.00 92.31 216 PRO A C 1
ATOM 1759 O O . PRO A 1 216 ? 22.119 -3.884 -13.428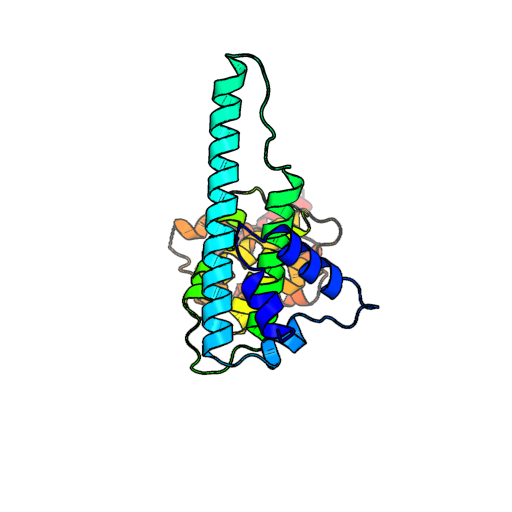 1.00 92.31 216 PRO A O 1
ATOM 1762 N N . ALA A 1 217 ? 21.297 -2.061 -12.406 1.00 95.25 217 ALA A N 1
ATOM 1763 C CA . ALA A 1 217 ? 20.610 -2.790 -11.349 1.00 95.25 217 ALA A CA 1
ATOM 1764 C C . ALA A 1 217 ? 19.524 -3.739 -11.891 1.00 95.25 217 ALA A C 1
ATOM 1766 O O . ALA A 1 217 ? 19.477 -4.892 -11.467 1.00 95.25 217 ALA A O 1
ATOM 1767 N N . PHE A 1 218 ? 18.723 -3.301 -12.871 1.00 96.50 218 PHE A N 1
ATOM 1768 C CA . PHE A 1 218 ? 17.700 -4.140 -13.508 1.00 96.50 218 PHE A CA 1
ATOM 1769 C C . PHE A 1 218 ? 18.317 -5.232 -14.385 1.00 96.50 218 PHE A C 1
ATOM 1771 O O . PHE A 1 218 ? 17.834 -6.357 -14.396 1.00 96.50 218 PHE A O 1
ATOM 1778 N N . LEU A 1 219 ? 19.424 -4.936 -15.071 1.00 93.75 219 LEU A N 1
ATOM 1779 C CA . LEU A 1 219 ? 20.107 -5.901 -15.942 1.00 93.75 219 LEU A CA 1
ATOM 1780 C C . LEU A 1 219 ? 20.820 -7.018 -15.163 1.00 93.75 219 LEU A C 1
ATOM 1782 O O . LEU A 1 219 ? 21.004 -8.121 -15.676 1.00 93.75 219 LEU A O 1
ATOM 1786 N N . ARG A 1 220 ? 21.255 -6.742 -13.927 1.00 94.88 220 ARG A N 1
ATOM 1787 C CA . ARG A 1 220 ? 21.994 -7.701 -13.088 1.00 94.88 220 ARG A CA 1
ATOM 1788 C C . ARG A 1 220 ? 21.088 -8.517 -12.168 1.00 94.88 220 ARG A C 1
ATOM 1790 O O . ARG A 1 220 ? 21.418 -9.666 -11.888 1.00 94.88 220 ARG A O 1
ATOM 1797 N N . ASN A 1 221 ? 19.976 -7.944 -11.716 1.00 97.00 221 ASN A N 1
ATOM 1798 C CA . ASN A 1 221 ? 19.008 -8.601 -10.840 1.00 97.00 221 ASN A CA 1
ATOM 1799 C C . ASN A 1 221 ? 18.078 -9.538 -11.635 1.00 97.00 221 ASN A C 1
ATOM 1801 O O . ASN A 1 221 ? 17.633 -9.178 -12.719 1.00 97.00 221 ASN A O 1
ATOM 1805 N N . ASP A 1 222 ? 17.764 -10.724 -11.110 1.00 97.94 222 ASP A N 1
ATOM 1806 C CA . ASP A 1 222 ? 16.951 -11.709 -11.840 1.00 97.94 222 ASP A CA 1
ATOM 1807 C C . ASP A 1 222 ? 15.487 -11.287 -12.015 1.00 97.94 222 ASP A C 1
ATOM 1809 O O . ASP A 1 222 ? 14.940 -11.453 -13.106 1.00 97.94 222 ASP A O 1
ATOM 1813 N N . ASP A 1 223 ? 14.869 -10.675 -11.003 1.00 98.25 223 ASP A N 1
ATOM 1814 C CA . ASP A 1 223 ? 13.527 -10.093 -11.138 1.00 98.25 223 ASP A CA 1
ATOM 1815 C C . ASP A 1 223 ? 13.549 -8.865 -12.056 1.00 98.25 223 ASP A C 1
ATOM 1817 O O . ASP A 1 223 ? 12.626 -8.661 -12.841 1.00 98.25 223 ASP A O 1
ATOM 1821 N N . GLY A 1 224 ? 14.651 -8.110 -12.052 1.00 97.94 224 GLY A N 1
ATOM 1822 C CA . GLY A 1 224 ? 14.892 -7.036 -13.014 1.00 97.94 224 GLY A CA 1
ATOM 1823 C C . GLY A 1 224 ? 14.913 -7.542 -14.459 1.00 97.94 224 GLY A C 1
ATOM 1824 O O . GLY A 1 224 ? 14.186 -7.022 -15.301 1.00 97.94 224 GLY A O 1
ATOM 1825 N N . LYS A 1 225 ? 15.669 -8.609 -14.748 1.00 97.75 225 LYS A N 1
ATOM 1826 C CA . LYS A 1 225 ? 15.702 -9.239 -16.080 1.00 97.75 225 LYS A CA 1
ATOM 1827 C C . LYS A 1 225 ? 14.321 -9.740 -16.492 1.00 97.75 225 LYS A C 1
ATOM 1829 O O . LYS A 1 225 ? 13.902 -9.491 -17.619 1.00 97.75 225 LYS A O 1
ATOM 1834 N N . ARG A 1 226 ? 13.605 -10.418 -15.588 1.00 98.12 226 ARG A N 1
ATOM 1835 C CA . ARG A 1 226 ? 12.231 -10.884 -15.836 1.00 98.12 226 ARG A CA 1
ATOM 1836 C C . ARG A 1 226 ? 11.302 -9.723 -16.177 1.00 98.12 226 ARG A C 1
ATOM 1838 O O . ARG A 1 226 ? 10.551 -9.819 -17.143 1.00 98.12 226 ARG A O 1
ATOM 1845 N N . PHE A 1 227 ? 11.398 -8.620 -15.437 1.00 98.12 227 PHE A N 1
ATOM 1846 C CA . PHE A 1 227 ? 10.609 -7.421 -15.691 1.00 98.12 227 PHE A CA 1
ATOM 1847 C C . PHE A 1 227 ? 10.915 -6.813 -17.062 1.00 98.12 227 PHE A C 1
ATOM 1849 O O . PHE A 1 227 ? 9.996 -6.557 -17.832 1.00 98.12 227 PHE A O 1
ATOM 1856 N N . LEU A 1 228 ? 12.191 -6.662 -17.424 1.00 97.12 228 LEU A N 1
ATOM 1857 C CA . LEU A 1 228 ? 12.576 -6.150 -18.743 1.00 97.12 228 LEU A CA 1
ATOM 1858 C C . LEU A 1 228 ? 12.087 -7.054 -19.885 1.00 97.12 228 LEU A C 1
ATOM 1860 O O . LEU A 1 228 ? 11.621 -6.551 -20.904 1.00 97.12 228 LEU A O 1
ATOM 1864 N N . VAL A 1 229 ? 12.144 -8.379 -19.711 1.00 96.50 229 VAL A N 1
ATOM 1865 C CA . VAL A 1 229 ? 11.585 -9.339 -20.678 1.00 96.50 229 VAL A CA 1
ATOM 1866 C C . VAL A 1 229 ? 10.068 -9.180 -20.797 1.00 96.50 229 VAL A C 1
ATOM 1868 O O . VAL A 1 229 ? 9.549 -9.168 -21.908 1.00 96.50 229 VAL A O 1
ATOM 1871 N N . PHE A 1 230 ? 9.358 -8.995 -19.683 1.00 96.81 230 PHE A N 1
ATOM 1872 C CA . PHE A 1 230 ? 7.917 -8.734 -19.694 1.00 96.81 230 PHE A CA 1
ATOM 1873 C C . PHE A 1 230 ? 7.557 -7.463 -20.483 1.00 96.81 230 PHE A C 1
ATOM 1875 O O . PHE A 1 230 ? 6.578 -7.461 -21.231 1.00 96.81 230 PHE A O 1
ATOM 1882 N N . LEU A 1 231 ? 8.369 -6.404 -20.397 1.00 96.00 231 LEU A N 1
ATOM 1883 C CA . LEU A 1 231 ? 8.133 -5.173 -21.161 1.00 96.00 231 LEU A CA 1
ATOM 1884 C C . LEU A 1 231 ? 8.214 -5.389 -22.682 1.00 96.00 231 LEU A C 1
ATOM 1886 O O . LEU A 1 231 ? 7.494 -4.721 -23.423 1.00 96.00 231 LEU A O 1
ATOM 1890 N N . PHE A 1 232 ? 9.000 -6.366 -23.151 1.00 93.94 232 PHE A N 1
ATOM 1891 C CA . PHE A 1 232 ? 9.016 -6.772 -24.563 1.00 93.94 232 PHE A CA 1
ATOM 1892 C C . PHE A 1 232 ? 7.747 -7.507 -25.019 1.00 93.94 232 PHE A C 1
ATOM 1894 O O . PHE A 1 232 ? 7.575 -7.725 -26.214 1.00 93.94 232 PHE A O 1
ATOM 1901 N N . SER A 1 233 ? 6.855 -7.892 -24.105 1.00 91.56 233 SER A N 1
ATOM 1902 C CA . SER A 1 233 ? 5.551 -8.484 -24.437 1.00 91.56 233 SER A CA 1
ATOM 1903 C C . SER A 1 233 ? 4.366 -7.560 -24.168 1.00 91.56 233 SER A C 1
ATOM 1905 O O . SER A 1 233 ? 3.235 -7.929 -24.465 1.00 91.56 233 SER A O 1
ATOM 1907 N N . TRP A 1 234 ? 4.600 -6.374 -23.602 1.00 93.19 234 TRP A N 1
ATOM 1908 C CA . TRP A 1 234 ? 3.521 -5.533 -23.094 1.00 93.19 234 TRP A CA 1
ATOM 1909 C C . TRP A 1 234 ? 2.787 -4.736 -24.183 1.00 93.19 234 TRP A C 1
ATOM 1911 O O . TRP A 1 234 ? 1.561 -4.783 -24.256 1.00 93.19 234 TRP A O 1
ATOM 1921 N N . ASN A 1 235 ? 3.508 -4.013 -25.045 1.00 92.50 235 ASN A N 1
ATOM 1922 C CA . ASN A 1 235 ? 2.897 -3.219 -26.114 1.00 92.50 235 ASN A CA 1
ATOM 1923 C C . ASN A 1 235 ? 3.824 -3.109 -27.332 1.00 92.50 235 ASN A C 1
ATOM 1925 O O . ASN A 1 235 ? 4.992 -2.749 -27.197 1.00 92.50 235 ASN A O 1
ATOM 1929 N N . ILE A 1 236 ? 3.297 -3.367 -28.534 1.00 90.19 236 ILE A N 1
ATOM 1930 C CA . ILE A 1 236 ? 4.097 -3.402 -29.768 1.00 90.19 236 ILE A CA 1
ATOM 1931 C C . ILE A 1 236 ? 4.767 -2.063 -30.105 1.00 90.19 236 ILE A C 1
ATOM 1933 O O . ILE A 1 236 ? 5.913 -2.039 -30.551 1.00 90.19 236 ILE A O 1
ATOM 1937 N N . ASN A 1 237 ? 4.090 -0.943 -29.840 1.00 91.12 237 ASN A N 1
ATOM 1938 C CA . ASN A 1 237 ? 4.650 0.384 -30.076 1.00 91.12 237 ASN A CA 1
ATOM 1939 C C . ASN A 1 237 ? 5.752 0.679 -29.056 1.00 91.12 237 ASN A C 1
ATOM 1941 O O . ASN A 1 237 ? 6.813 1.187 -29.417 1.00 91.12 237 ASN A O 1
ATOM 1945 N N . PHE A 1 238 ? 5.547 0.271 -27.801 1.00 92.50 238 PHE A N 1
ATOM 1946 C CA . PHE A 1 238 ? 6.557 0.412 -26.759 1.00 92.50 238 PHE A CA 1
ATOM 1947 C C . PHE A 1 238 ? 7.833 -0.386 -27.063 1.00 92.50 238 PHE A C 1
ATOM 1949 O O . PHE A 1 238 ? 8.930 0.131 -26.859 1.00 92.50 238 PHE A O 1
ATOM 1956 N N . ILE A 1 239 ? 7.720 -1.588 -27.645 1.00 91.62 239 ILE A N 1
ATOM 1957 C CA . ILE A 1 239 ? 8.876 -2.388 -28.099 1.00 91.62 239 ILE A CA 1
ATOM 1958 C C . ILE A 1 239 ? 9.767 -1.581 -29.051 1.00 91.62 239 ILE A C 1
ATOM 1960 O O . ILE A 1 239 ? 10.988 -1.553 -28.883 1.00 91.62 239 ILE A O 1
ATOM 1964 N N . SER A 1 240 ? 9.176 -0.872 -30.017 1.00 90.62 240 SER A N 1
ATOM 1965 C CA . SER A 1 240 ? 9.940 -0.023 -30.940 1.00 90.62 240 SER A CA 1
ATOM 1966 C C . SER A 1 240 ? 10.720 1.074 -30.203 1.00 90.62 240 SER A C 1
ATOM 1968 O O . SER A 1 240 ? 11.870 1.358 -30.548 1.00 90.62 240 SER A O 1
ATOM 1970 N N . VAL A 1 241 ? 10.128 1.670 -29.163 1.00 92.62 241 VAL A N 1
ATOM 1971 C CA . VAL A 1 241 ? 10.781 2.701 -28.338 1.00 92.62 241 VAL A CA 1
ATOM 1972 C C . VAL A 1 241 ? 11.901 2.107 -27.476 1.00 92.62 241 VAL A C 1
ATOM 1974 O O . VAL A 1 241 ? 12.963 2.721 -27.338 1.00 92.62 241 VAL A O 1
ATOM 1977 N N . ILE A 1 242 ? 11.721 0.890 -26.953 1.00 92.12 242 ILE A N 1
ATOM 1978 C CA . ILE A 1 242 ? 12.773 0.152 -26.238 1.00 92.12 242 ILE A CA 1
ATOM 1979 C C . ILE A 1 242 ? 13.978 -0.073 -27.158 1.00 92.12 242 ILE A C 1
ATOM 1981 O O . ILE A 1 242 ? 15.106 0.253 -26.781 1.00 92.12 242 ILE A O 1
ATOM 1985 N N . HIS A 1 243 ? 13.758 -0.579 -28.378 1.00 89.81 243 HIS A N 1
ATOM 1986 C CA . HIS A 1 243 ? 14.839 -0.799 -29.345 1.00 89.81 243 HIS A CA 1
ATOM 1987 C C . HIS A 1 243 ? 15.605 0.489 -29.657 1.00 89.81 243 HIS A C 1
ATOM 1989 O O . HIS A 1 243 ? 16.837 0.479 -29.639 1.00 89.81 243 HIS A O 1
ATOM 1995 N N . GLY A 1 244 ? 14.893 1.597 -29.890 1.00 88.88 244 GLY A N 1
ATOM 1996 C CA . GLY A 1 244 ? 15.513 2.907 -30.093 1.00 88.88 244 GLY A CA 1
ATOM 1997 C C . GLY A 1 244 ? 16.360 3.341 -28.894 1.00 88.88 244 GLY A C 1
ATOM 1998 O O . GLY A 1 244 ? 17.500 3.769 -29.056 1.00 88.88 244 GLY A O 1
ATOM 1999 N N . THR A 1 245 ? 15.838 3.149 -27.682 1.00 88.19 245 THR A N 1
ATOM 2000 C CA . THR A 1 245 ? 16.517 3.518 -26.434 1.00 88.19 245 THR A CA 1
ATOM 2001 C C . THR A 1 245 ? 17.810 2.726 -26.236 1.00 88.19 245 THR A C 1
ATOM 2003 O O . THR A 1 245 ? 18.848 3.320 -25.955 1.00 88.19 245 THR A O 1
ATOM 2006 N N . ILE A 1 246 ? 17.781 1.402 -26.424 1.00 85.94 246 ILE A N 1
ATOM 2007 C CA . ILE A 1 246 ? 18.968 0.540 -26.296 1.00 85.94 246 ILE A CA 1
ATOM 2008 C C . ILE A 1 246 ? 20.006 0.884 -27.371 1.00 85.94 246 ILE A C 1
ATOM 2010 O O . ILE A 1 246 ? 21.196 0.981 -27.070 1.00 85.94 246 ILE A O 1
ATOM 2014 N N . LYS A 1 247 ? 19.570 1.104 -28.619 1.00 87.00 247 LYS A N 1
ATOM 2015 C CA . LYS A 1 247 ? 20.467 1.443 -29.731 1.00 87.00 247 LYS A CA 1
ATOM 2016 C C . LYS A 1 247 ? 21.230 2.744 -29.467 1.00 87.00 247 LYS A C 1
ATOM 2018 O O . LYS A 1 247 ? 22.451 2.755 -29.591 1.00 87.00 247 LYS A O 1
ATOM 2023 N N . ASN A 1 248 ? 20.534 3.790 -29.023 1.00 82.69 248 ASN A N 1
ATOM 2024 C CA . ASN A 1 248 ? 21.151 5.080 -28.705 1.00 82.69 248 ASN A CA 1
ATOM 2025 C C . ASN A 1 248 ? 22.213 4.961 -27.599 1.00 82.69 248 ASN A C 1
ATOM 2027 O O . ASN A 1 248 ? 23.222 5.659 -27.633 1.00 82.69 248 ASN A O 1
ATOM 2031 N N . GLN A 1 249 ? 22.018 4.062 -26.627 1.00 74.94 249 GLN A N 1
ATOM 2032 C CA . GLN A 1 249 ? 23.031 3.816 -25.600 1.00 74.94 249 GLN A CA 1
ATOM 2033 C C . GLN A 1 249 ? 24.278 3.133 -26.159 1.00 74.94 249 GLN A C 1
ATOM 2035 O O . GLN A 1 249 ? 25.384 3.520 -25.801 1.00 74.94 249 GLN A O 1
ATOM 2040 N N . LEU A 1 250 ? 24.118 2.139 -27.037 1.00 73.50 250 LEU A N 1
ATOM 2041 C CA . LEU A 1 250 ? 25.248 1.439 -27.655 1.00 73.50 250 LEU A CA 1
ATOM 2042 C C . LEU A 1 250 ? 26.079 2.365 -28.548 1.00 73.50 250 LEU A C 1
ATOM 2044 O O . LEU A 1 250 ? 27.305 2.316 -28.491 1.00 73.50 250 LEU A O 1
ATOM 2048 N N . GLU A 1 251 ? 25.424 3.230 -29.326 1.00 68.06 251 GLU A N 1
ATOM 2049 C CA . GLU A 1 251 ? 26.106 4.223 -30.163 1.00 68.06 251 GLU A CA 1
ATOM 2050 C C . GLU A 1 251 ? 26.926 5.205 -29.311 1.00 68.06 251 GLU A C 1
ATOM 2052 O O . GLU A 1 251 ? 28.069 5.503 -29.656 1.00 68.06 251 GLU A O 1
ATOM 2057 N N . PHE A 1 252 ? 26.411 5.611 -28.146 1.00 59.69 252 PHE A N 1
ATOM 2058 C CA . PHE A 1 252 ? 27.131 6.472 -27.203 1.00 59.69 252 PHE A CA 1
ATOM 2059 C C . PHE A 1 252 ? 28.377 5.809 -26.588 1.00 59.69 252 PHE A C 1
ATOM 2061 O O . PHE A 1 252 ? 29.326 6.503 -26.251 1.00 59.69 252 PHE A O 1
ATOM 2068 N N . PHE A 1 253 ? 28.410 4.478 -26.450 1.00 53.72 253 PHE A N 1
ATOM 2069 C CA . PHE A 1 253 ? 29.608 3.752 -25.994 1.00 53.72 253 PHE A CA 1
ATOM 2070 C C . PHE A 1 253 ? 30.625 3.477 -27.111 1.00 53.72 253 PHE A C 1
ATOM 2072 O O . PHE A 1 253 ? 31.743 3.053 -26.823 1.00 53.72 253 PHE A O 1
ATOM 2079 N N . SER A 1 254 ? 30.234 3.665 -28.374 1.00 50.62 254 SER A N 1
ATOM 2080 C CA . SER A 1 254 ? 31.100 3.462 -29.544 1.00 50.62 254 SER A CA 1
ATOM 2081 C C . SER A 1 254 ? 31.832 4.727 -30.010 1.00 50.62 254 SER A C 1
ATOM 2083 O O . SER A 1 254 ? 32.605 4.654 -30.967 1.00 50.62 254 SER A O 1
ATOM 2085 N N . MET A 1 255 ? 31.596 5.859 -29.337 1.00 44.09 255 MET A N 1
ATOM 2086 C CA . MET A 1 255 ? 32.216 7.166 -29.576 1.00 44.09 255 MET A CA 1
ATOM 2087 C C . MET A 1 255 ? 33.112 7.549 -28.396 1.00 44.09 255 MET A C 1
ATOM 2089 O O . MET A 1 255 ? 34.197 8.110 -28.659 1.00 44.09 255 MET A O 1
#

Mean predicted aligned error: 6.49 Å

Solvent-accessible surface area (backbone atoms only — not comparable to full-atom values): 14406 Å² total; per-residue (Å²): 130,54,74,58,55,54,57,52,65,15,42,32,74,94,31,41,69,57,33,52,49,53,48,50,36,40,70,36,84,88,48,100,46,49,65,53,61,45,56,61,72,43,54,71,68,55,49,44,49,41,28,42,31,47,33,49,34,54,51,52,50,57,50,50,54,55,51,49,55,64,42,49,75,59,36,80,81,50,89,84,89,77,89,70,80,53,77,66,52,55,53,49,49,54,47,42,50,49,48,53,52,47,42,48,60,74,62,60,56,91,90,62,80,52,68,39,48,52,52,38,50,48,59,54,47,51,55,57,74,77,43,79,91,72,88,48,68,60,62,53,50,50,41,50,41,24,51,50,40,35,75,67,70,42,90,70,23,67,62,40,31,46,55,37,37,54,51,26,52,53,47,38,73,74,44,96,73,28,63,69,29,35,46,47,34,43,74,44,50,70,54,58,78,76,56,59,87,85,42,75,91,40,46,68,57,52,54,55,58,56,49,45,82,76,34,67,67,30,72,72,34,70,46,23,41,51,41,57,55,48,50,70,71,68,43,78,70,55,37,56,52,48,53,53,55,56,50,57,53,55,57,63,74,74,109

Secondary structure (DSSP, 8-state):
--HHHHHHHHSSGGGHHHHHHHHHHHH-TTSS--HHHHHHHS-HHHHHHHHHHHHHHHHHHHHHHHHHHHHHHHHTTS-----PPPHHHHHHHHHHHHHHHHHHHHHPPTT---HHHHHHHHHHHHHHHHS-----HHHHHHHHHHHHHHHTT-TTHHHHHHHHHHHHHHHHHH-SSTHHHHHHHHHTGGGGGG--TT-GGGHHHHHHHHHHHT-HHHHHSHHHHHHHHHHHHH-HHHHHHHHHHHHHHHHHH--

Foldseek 3Di:
DDPLVQQLVCLAPVNVVSVLVLLVQCVPPVHPHHLLVSLLPDDLVSLQSSLLSLLNRLVVLVVLLVVVVVVVVVCVVPDDDDDRDDPVSNLSSLLSSLVSLQSNLVNDDPPRDCVSSVSNLVSLVVVLVPDDQDPDPSNVSSLVSLLSCLVSVDPPNLVSLVSSLLSLLVCLVVDPQSQVSLLSNLSSLCSLLPDDPPDPVCVSVLVSLLVLLVDVNLVPHPSSVVSVVVQCVRDPVSVVVSVVSVVVVVVVVVD

InterPro domains:
  IPR024741 Condensin-2 complex subunit G2 [PF12422] (211-253)

Nearest PDB structures (foldseek):
  6xu2-assembly1_A  TM=4.930E-01  e=2.006E-01  Homo sapiens
  8cpd-assembly1_D  TM=3.522E-01  e=5.254E-01  Spodoptera frugiperda
  7ldg-assembly1_A-2  TM=3.798E-01  e=6.091E+00  Homo sapiens
  3zil-assembly1_A  TM=2.806E-01  e=8.643E+00  Eremothecium gossypii

Sequence (255 aa):
MSKREAFLESCCTENVDDFLRFIQLHRNKTEPFDVEEVLQEMNRDQRQTLWGKLSSLLQDVLQEERREEGSEERREEAMEVEAAADPSHVRSVVDGVTLVAAESLKVLQDGETYSSLLEVIHRLHDMLELQPVSEAPLQLQILRLCDAWWKKDLKEKETFGRSAMIIALTRSFDLKKPGTEIQRVWSLRDVLLGLDYTSEDNKQVMDLLLKCFQRPAFLRNDDGKRFLVFLFSWNINFISVIHGTIKNQLEFFSM